Protein AF-N8PSE6-F1 (afdb_monomer)

Secondary structure (DSSP, 8-state):
-GGGGSS---TTSTTHHHHHHHHHHHTS-TTT-HHHHHHHHHHHHHHHHHHHHHHHHHHHHHHHHHHTTTT----SSHHHHHHHHHHHHHHHHHHHHHHHHHHHHHHHTT-HHHHHHHHHHHHHHHHHHHHHHHHHHHHHHHTTSSSSSSHHHHHGGGSSTTSHHHHHHHHHHHHHS-TTTSTTHHHH-

Structure (mmCIF, N/CA/C/O backbone):
data_AF-N8PSE6-F1
#
_entry.id   AF-N8PSE6-F1
#
loop_
_atom_site.group_PDB
_atom_site.id
_atom_site.type_symbol
_atom_site.label_atom_id
_atom_site.label_alt_id
_atom_site.label_comp_id
_atom_site.label_asym_id
_atom_site.label_entity_id
_atom_site.label_seq_id
_atom_site.pdbx_PDB_ins_code
_atom_site.Cartn_x
_atom_site.Cartn_y
_atom_site.Cartn_z
_atom_site.occupancy
_atom_site.B_iso_or_equiv
_atom_site.auth_seq_id
_atom_site.auth_comp_id
_atom_site.auth_asym_id
_atom_site.auth_atom_id
_atom_site.pdbx_PDB_model_num
ATOM 1 N N . GLY A 1 1 ? 44.980 19.101 -50.287 1.00 40.22 1 GLY A N 1
ATOM 2 C CA . GLY A 1 1 ? 44.720 19.020 -48.838 1.00 40.22 1 GLY A CA 1
ATOM 3 C C . GLY A 1 1 ? 43.616 18.016 -48.596 1.00 40.22 1 GLY A C 1
ATOM 4 O O . GLY A 1 1 ? 42.654 18.016 -49.349 1.00 40.22 1 GLY A O 1
ATOM 5 N N . ILE A 1 2 ? 43.763 17.173 -47.573 1.00 56.69 2 ILE A N 1
ATOM 6 C CA . ILE A 1 2 ? 42.822 16.096 -47.188 1.00 56.69 2 ILE A CA 1
ATOM 7 C C . ILE A 1 2 ? 41.409 16.634 -46.849 1.00 56.69 2 ILE A C 1
ATOM 9 O O . ILE A 1 2 ? 40.433 15.894 -46.843 1.00 56.69 2 ILE A O 1
ATOM 13 N N . ILE A 1 3 ? 41.281 17.950 -46.662 1.00 56.56 3 ILE A N 1
ATOM 14 C CA . ILE A 1 3 ? 40.053 18.647 -46.258 1.00 56.56 3 ILE A CA 1
ATOM 15 C C . ILE A 1 3 ? 38.935 18.601 -47.325 1.00 56.56 3 ILE A C 1
ATOM 17 O O . ILE A 1 3 ? 37.768 18.721 -46.978 1.00 56.56 3 ILE A O 1
ATOM 21 N N . GLY A 1 4 ? 39.242 18.345 -48.603 1.00 50.41 4 GLY A N 1
ATOM 22 C CA . GLY A 1 4 ? 38.223 18.290 -49.667 1.00 50.41 4 GLY A CA 1
ATOM 23 C C . GLY A 1 4 ? 37.377 17.008 -49.724 1.00 50.41 4 GLY A C 1
ATOM 24 O O . GLY A 1 4 ? 36.401 16.974 -50.463 1.00 50.41 4 GLY A O 1
ATOM 25 N N . GLY A 1 5 ? 37.737 15.954 -48.979 1.00 51.88 5 GLY A N 1
ATOM 26 C CA . GLY A 1 5 ? 37.042 14.657 -49.022 1.00 51.88 5 GLY A CA 1
ATOM 27 C C . GLY A 1 5 ? 35.970 14.447 -47.947 1.00 51.88 5 GLY A C 1
ATOM 28 O O . GLY A 1 5 ? 35.338 13.397 -47.934 1.00 51.88 5 GLY A O 1
ATOM 29 N N . ILE A 1 6 ? 35.797 15.402 -47.024 1.00 56.25 6 ILE A N 1
ATOM 30 C CA . ILE A 1 6 ? 34.970 15.224 -45.814 1.00 56.25 6 ILE A CA 1
ATOM 31 C C . ILE A 1 6 ? 33.650 16.022 -45.883 1.00 56.25 6 ILE A C 1
ATOM 33 O O . ILE A 1 6 ? 32.713 15.695 -45.163 1.00 56.25 6 ILE A O 1
ATOM 37 N N . THR A 1 7 ? 33.519 17.031 -46.755 1.00 56.53 7 THR A N 1
ATOM 38 C CA . THR A 1 7 ? 32.419 18.020 -46.663 1.00 56.53 7 THR A CA 1
ATOM 39 C C . THR A 1 7 ? 31.429 18.071 -47.834 1.00 56.53 7 THR A C 1
ATOM 41 O O . THR A 1 7 ? 30.800 19.108 -48.029 1.00 56.53 7 THR A O 1
ATOM 44 N N . GLY A 1 8 ? 31.218 17.011 -48.618 1.00 49.22 8 GLY A N 1
ATOM 45 C CA . GLY A 1 8 ? 30.198 17.089 -49.676 1.00 49.22 8 GLY A CA 1
ATOM 46 C C . GLY A 1 8 ? 29.779 15.752 -50.258 1.00 49.22 8 GLY A C 1
ATOM 47 O O . GLY A 1 8 ? 30.616 15.013 -50.758 1.00 49.22 8 GLY A O 1
ATOM 48 N N . GLY A 1 9 ? 28.479 15.467 -50.167 1.00 60.31 9 GLY A N 1
ATOM 49 C CA . GLY A 1 9 ? 27.832 14.225 -50.575 1.00 60.31 9 GLY A CA 1
ATOM 50 C C . GLY A 1 9 ? 28.051 13.818 -52.034 1.00 60.31 9 GLY A C 1
ATOM 51 O O . GLY A 1 9 ? 28.194 14.646 -52.931 1.00 60.31 9 GLY A O 1
ATOM 52 N N . GLY A 1 10 ? 28.036 12.506 -52.237 1.00 54.94 10 GLY A N 1
ATOM 53 C CA . GLY A 1 10 ? 28.116 11.840 -53.529 1.00 54.94 10 GLY A CA 1
ATOM 54 C C . GLY A 1 10 ? 28.687 10.441 -53.335 1.00 54.94 10 GLY A C 1
ATOM 55 O O . GLY A 1 10 ? 29.846 10.298 -52.950 1.00 54.94 10 GLY A O 1
ATOM 56 N N . ASP A 1 11 ? 27.851 9.428 -53.533 1.00 59.72 11 ASP A N 1
ATOM 57 C CA . ASP A 1 11 ? 28.145 8.005 -53.362 1.00 59.72 11 ASP A CA 1
ATOM 58 C C . ASP A 1 11 ? 29.507 7.607 -53.961 1.00 59.72 11 ASP A C 1
ATOM 60 O O . ASP A 1 11 ? 29.693 7.647 -55.176 1.00 59.72 11 ASP A O 1
ATOM 64 N N . GLY A 1 12 ? 30.477 7.216 -53.120 1.00 60.91 12 GLY A N 1
ATOM 65 C CA . GLY A 1 12 ? 31.712 6.590 -53.620 1.00 60.91 12 GLY A CA 1
ATOM 66 C C . GLY A 1 12 ? 33.005 6.786 -52.824 1.00 60.91 12 GLY A C 1
ATOM 67 O O . GLY A 1 12 ? 33.997 6.134 -53.139 1.00 60.91 12 GLY A O 1
ATOM 68 N N . GLY A 1 13 ? 33.045 7.645 -51.799 1.00 69.25 13 GLY A N 1
ATOM 69 C CA . GLY A 1 13 ? 34.224 7.783 -50.926 1.00 69.25 13 GLY A CA 1
ATOM 70 C C . GLY A 1 13 ? 34.267 6.750 -49.784 1.00 69.25 13 GLY A C 1
ATOM 71 O O . GLY A 1 13 ? 33.213 6.262 -49.375 1.00 69.25 13 GLY A O 1
ATOM 72 N N . PRO A 1 14 ? 35.440 6.460 -49.178 1.00 66.75 14 PRO A N 1
ATOM 73 C CA . PRO A 1 14 ? 35.558 5.514 -48.057 1.00 66.75 14 PRO A CA 1
ATOM 74 C C . PRO A 1 14 ? 34.739 5.906 -46.810 1.00 66.75 14 PRO A C 1
ATOM 76 O O . PRO A 1 14 ? 34.475 5.055 -45.967 1.00 66.75 14 PRO A O 1
ATOM 79 N N . LEU A 1 15 ? 34.306 7.171 -46.698 1.00 70.88 15 LEU A N 1
ATOM 80 C CA . LEU A 1 15 ? 33.424 7.668 -45.631 1.00 70.88 15 LEU A CA 1
ATOM 81 C C . LEU A 1 15 ? 31.940 7.766 -46.034 1.00 70.88 15 LEU A C 1
ATOM 83 O O . LEU A 1 15 ? 31.117 8.085 -45.183 1.00 70.88 15 LEU A O 1
ATOM 87 N N . GLY A 1 16 ? 31.582 7.472 -47.290 1.00 70.88 16 GLY A N 1
ATOM 88 C CA . GLY A 1 16 ? 30.205 7.552 -47.802 1.00 70.88 16 GLY A CA 1
ATOM 89 C C . GLY A 1 16 ? 29.171 6.750 -46.993 1.00 70.88 16 GLY A C 1
ATOM 90 O O . GLY A 1 16 ? 28.105 7.281 -46.686 1.00 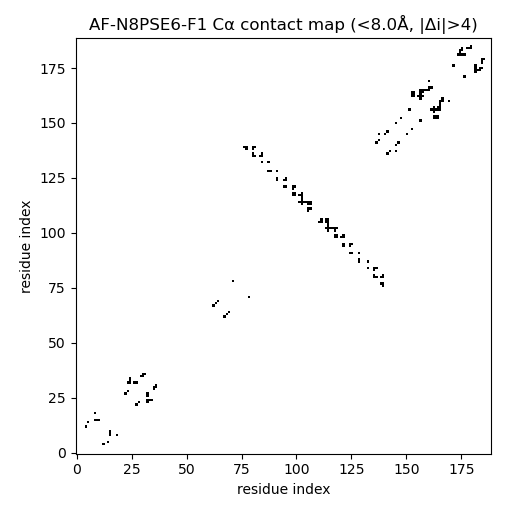70.88 16 GLY A O 1
ATOM 91 N N . PRO A 1 17 ? 29.474 5.509 -46.559 1.00 77.25 17 PRO A N 1
ATOM 92 C CA . PRO A 1 17 ? 28.575 4.761 -45.681 1.00 77.25 17 PRO A CA 1
ATOM 93 C C . PRO A 1 17 ? 28.363 5.444 -44.323 1.00 77.25 17 PRO A C 1
ATOM 95 O O . PRO A 1 17 ? 27.247 5.478 -43.813 1.00 77.25 17 PRO A O 1
ATOM 98 N N . ILE A 1 18 ? 29.419 6.030 -43.748 1.00 72.56 18 ILE A N 1
ATOM 99 C CA . ILE A 1 18 ? 29.364 6.703 -42.444 1.00 72.56 18 ILE A CA 1
ATOM 100 C C . ILE A 1 18 ? 28.568 8.007 -42.550 1.00 72.56 18 ILE A C 1
ATOM 102 O O . ILE A 1 18 ? 27.738 8.280 -41.688 1.00 72.56 18 ILE A O 1
ATOM 106 N N . THR A 1 19 ? 28.761 8.796 -43.610 1.00 70.56 19 THR A N 1
ATOM 107 C CA . THR A 1 19 ? 27.984 10.026 -43.831 1.00 70.56 19 THR A CA 1
ATOM 108 C C . THR A 1 19 ? 26.510 9.734 -44.116 1.00 70.56 19 THR A C 1
ATOM 110 O O . THR A 1 19 ? 25.659 10.493 -43.662 1.00 70.56 19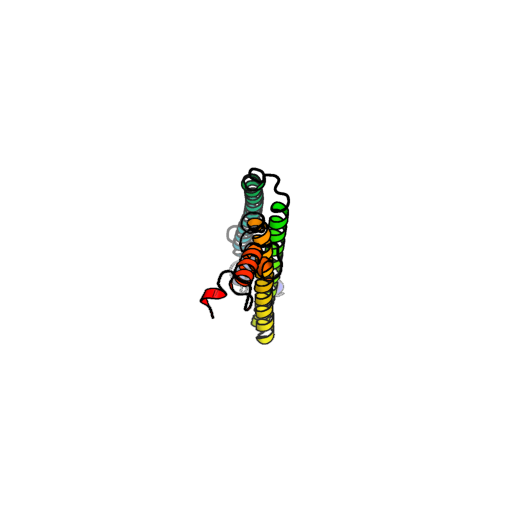 THR A O 1
ATOM 113 N N . GLY A 1 20 ? 26.191 8.618 -44.783 1.00 73.06 20 GLY A N 1
ATOM 114 C CA . GLY A 1 20 ? 24.817 8.137 -44.955 1.00 73.06 20 GLY A CA 1
ATOM 115 C C . GLY A 1 20 ? 24.158 7.711 -43.639 1.00 73.06 20 GLY A C 1
ATOM 116 O O . GLY A 1 20 ? 23.027 8.108 -43.363 1.00 73.06 20 GLY A O 1
ATOM 117 N N . ILE A 1 21 ? 24.880 6.974 -42.787 1.00 74.75 21 ILE A N 1
ATOM 118 C CA . ILE A 1 21 ? 24.414 6.580 -41.446 1.00 74.75 21 ILE A CA 1
ATOM 119 C C . ILE A 1 21 ? 24.187 7.814 -40.566 1.00 74.75 21 ILE A C 1
ATOM 121 O O . ILE A 1 21 ? 23.117 7.963 -39.981 1.00 74.75 21 ILE A O 1
ATOM 125 N N . ILE A 1 22 ? 25.168 8.720 -40.494 1.00 71.56 22 ILE A N 1
ATOM 126 C CA . ILE A 1 22 ? 25.062 9.949 -39.697 1.00 71.56 22 ILE A CA 1
ATOM 127 C C . ILE A 1 22 ? 23.914 10.808 -40.223 1.00 71.56 22 ILE A C 1
ATOM 129 O O . ILE A 1 22 ? 23.068 11.206 -39.435 1.00 71.56 22 ILE A O 1
ATOM 133 N N . GLY A 1 23 ? 23.817 11.021 -41.539 1.00 71.56 23 GLY A N 1
ATOM 134 C CA . GLY A 1 23 ? 22.713 11.757 -42.153 1.00 71.56 23 GLY A CA 1
ATOM 135 C C . GLY A 1 23 ? 21.350 11.158 -41.804 1.00 71.56 23 GLY A C 1
ATOM 136 O O . GLY A 1 23 ? 20.461 11.888 -41.376 1.00 71.56 23 GLY A O 1
ATOM 137 N N . GLY A 1 24 ? 21.202 9.833 -41.882 1.00 71.00 24 GLY A N 1
ATOM 138 C CA . GLY A 1 24 ? 19.973 9.136 -41.491 1.00 71.00 24 GLY A CA 1
ATOM 139 C C . GLY A 1 24 ? 19.600 9.293 -40.010 1.00 71.00 24 GLY A C 1
ATOM 140 O O . GLY A 1 24 ? 18.416 9.309 -39.686 1.00 71.00 24 GLY A O 1
ATOM 141 N N . ILE A 1 25 ? 20.585 9.457 -39.119 1.00 69.81 25 ILE A N 1
ATOM 142 C CA . ILE A 1 25 ? 20.385 9.594 -37.666 1.00 69.81 25 ILE A CA 1
ATOM 143 C C . ILE A 1 25 ? 20.208 11.066 -37.241 1.00 69.81 25 ILE A C 1
ATOM 145 O O . ILE A 1 25 ? 19.392 11.347 -36.364 1.00 69.81 25 ILE A O 1
ATOM 149 N N . THR A 1 26 ? 20.926 12.021 -37.848 1.00 66.88 26 THR A N 1
ATOM 150 C CA . THR A 1 26 ? 20.998 13.424 -37.387 1.00 66.88 26 THR A CA 1
ATOM 151 C C . THR A 1 26 ? 20.160 14.424 -38.186 1.00 66.88 26 THR A C 1
ATOM 153 O O . THR A 1 26 ? 20.093 15.580 -37.775 1.00 66.88 26 THR A O 1
ATOM 156 N N . GLY A 1 27 ? 19.541 14.053 -39.316 1.00 63.94 27 GLY A N 1
ATOM 157 C CA . GLY A 1 27 ? 18.746 15.042 -40.069 1.00 63.94 27 GLY A CA 1
ATOM 158 C C . GLY A 1 27 ? 18.214 14.677 -41.458 1.00 63.94 27 GLY A C 1
ATOM 159 O O . GLY A 1 27 ? 17.758 15.572 -42.164 1.00 63.94 27 GLY A O 1
ATOM 160 N N . GLY A 1 28 ? 18.270 13.415 -41.882 1.00 69.06 28 GLY A N 1
ATOM 161 C CA . GLY A 1 28 ? 17.516 12.924 -43.038 1.00 69.06 28 GLY A CA 1
ATOM 162 C C . GLY A 1 28 ? 16.008 12.947 -42.772 1.00 69.06 28 GLY A C 1
ATOM 163 O O . GLY A 1 28 ? 15.587 13.250 -41.657 1.00 69.06 28 GLY A O 1
ATOM 164 N N . ASP A 1 29 ? 15.208 12.631 -43.796 1.00 67.62 29 ASP A N 1
ATOM 165 C CA . ASP A 1 29 ? 13.739 12.569 -43.737 1.00 67.62 29 ASP A CA 1
ATOM 166 C C . ASP A 1 29 ? 13.222 12.060 -42.376 1.00 67.62 29 ASP A C 1
ATOM 168 O O . ASP A 1 29 ? 13.394 10.890 -42.019 1.00 67.62 29 ASP A O 1
ATOM 172 N N . LEU A 1 30 ? 12.605 12.969 -41.609 1.00 65.38 30 LEU A N 1
ATOM 173 C CA . LEU A 1 30 ? 12.119 12.707 -40.253 1.00 65.38 30 LEU A CA 1
ATOM 174 C C . LEU A 1 30 ? 11.101 11.559 -40.225 1.00 65.38 30 LEU A C 1
ATOM 176 O O . LEU A 1 30 ? 10.913 10.967 -39.174 1.00 65.38 30 LEU A O 1
ATOM 180 N N . GLY A 1 31 ? 10.452 11.218 -41.343 1.00 68.12 31 GLY A N 1
ATOM 181 C CA . GLY A 1 31 ? 9.515 10.095 -41.395 1.00 68.12 31 GLY A CA 1
ATOM 182 C C . GLY A 1 31 ? 10.168 8.719 -41.221 1.00 68.12 31 GLY A C 1
ATOM 183 O O . GLY A 1 31 ? 9.508 7.793 -40.758 1.00 68.12 31 GLY A O 1
ATOM 184 N N . ASN A 1 32 ? 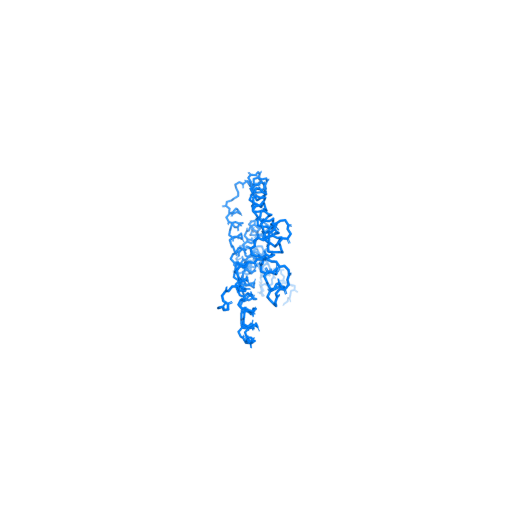11.456 8.584 -41.556 1.00 68.44 32 ASN A N 1
ATOM 185 C CA . ASN A 1 32 ? 12.181 7.307 -41.583 1.00 68.44 32 ASN A CA 1
ATOM 186 C C . ASN A 1 32 ? 13.392 7.274 -40.631 1.00 68.44 32 ASN A C 1
ATOM 188 O O . ASN A 1 32 ? 14.157 6.307 -40.626 1.00 68.44 32 ASN A O 1
ATOM 192 N N . ASN A 1 33 ? 13.588 8.322 -39.823 1.00 77.19 33 ASN A N 1
ATOM 193 C CA . ASN A 1 33 ? 14.695 8.391 -38.876 1.00 77.19 33 ASN A CA 1
ATOM 194 C C . ASN A 1 33 ? 14.398 7.497 -37.649 1.00 77.19 33 ASN A C 1
ATOM 196 O O . ASN A 1 33 ? 13.421 7.748 -36.932 1.00 77.19 33 ASN A O 1
ATOM 200 N N . PRO A 1 34 ? 15.246 6.497 -37.338 1.00 74.19 34 PRO A N 1
ATOM 201 C CA . PRO A 1 34 ? 15.017 5.581 -36.218 1.00 74.19 34 PRO A CA 1
ATOM 202 C C . PRO A 1 34 ? 14.912 6.296 -34.859 1.00 74.19 34 PRO A C 1
ATOM 204 O O . PRO A 1 34 ? 14.177 5.847 -33.982 1.00 74.19 34 PRO A O 1
ATOM 207 N N . VAL A 1 35 ? 15.581 7.441 -34.689 1.00 80.50 35 VAL A N 1
ATOM 208 C CA . VAL A 1 35 ? 15.524 8.270 -33.474 1.00 80.50 35 VAL A CA 1
ATOM 209 C C . VAL A 1 35 ? 14.158 8.943 -33.335 1.00 80.50 35 VAL A C 1
ATOM 211 O O . VAL A 1 35 ? 13.586 8.969 -32.249 1.00 80.50 35 VAL A O 1
ATOM 214 N N . THR A 1 36 ? 13.588 9.442 -34.431 1.00 78.62 36 THR A N 1
ATOM 215 C CA . THR A 1 36 ? 12.275 10.110 -34.403 1.00 78.62 36 THR A CA 1
ATOM 216 C C . THR A 1 36 ? 11.125 9.148 -34.114 1.00 78.62 36 THR A C 1
ATOM 218 O O . THR A 1 36 ? 10.178 9.538 -33.436 1.00 78.62 36 THR A O 1
ATOM 221 N N . GLY A 1 37 ? 11.222 7.885 -34.546 1.00 80.25 37 GLY A N 1
ATOM 222 C CA . GLY A 1 37 ? 10.242 6.847 -34.213 1.00 80.25 37 GLY A CA 1
ATOM 223 C C . GLY A 1 37 ? 10.225 6.524 -32.717 1.00 80.25 37 GLY A C 1
ATOM 224 O O . GLY A 1 37 ? 9.155 6.432 -32.113 1.00 80.25 37 GLY A O 1
ATOM 225 N N . VAL A 1 38 ? 11.406 6.439 -32.095 1.00 86.25 38 VAL A N 1
ATOM 226 C CA . VAL A 1 38 ? 11.541 6.267 -30.638 1.00 86.25 38 VAL A CA 1
ATOM 227 C C . VAL A 1 38 ? 11.021 7.494 -29.892 1.00 86.25 38 VAL A C 1
ATOM 229 O O . VAL A 1 38 ? 10.270 7.343 -28.934 1.00 86.25 38 VAL A O 1
ATOM 232 N N . ILE A 1 39 ? 11.353 8.706 -30.351 1.00 87.88 39 ILE A N 1
ATOM 233 C CA . ILE A 1 39 ? 10.849 9.953 -29.755 1.00 87.88 39 ILE A CA 1
ATOM 234 C C . ILE A 1 39 ? 9.323 10.024 -29.851 1.00 87.88 39 ILE A C 1
ATOM 236 O O . ILE A 1 39 ? 8.676 10.341 -28.860 1.00 87.88 39 ILE A O 1
ATOM 240 N N . LYS A 1 40 ? 8.733 9.697 -31.005 1.00 86.50 40 LYS A N 1
ATOM 241 C CA . LYS A 1 40 ? 7.278 9.691 -31.190 1.00 86.50 40 LYS A CA 1
ATOM 242 C C . LYS A 1 40 ? 6.607 8.676 -30.270 1.00 86.50 40 LYS A C 1
ATOM 244 O O . LYS A 1 40 ? 5.687 9.043 -29.560 1.00 86.50 40 LYS A O 1
ATOM 249 N N . THR A 1 41 ? 7.142 7.457 -30.201 1.00 89.38 41 THR A N 1
ATOM 250 C CA . THR A 1 41 ? 6.661 6.431 -29.262 1.00 89.38 41 THR A CA 1
ATOM 251 C C . THR A 1 41 ? 6.759 6.921 -27.814 1.00 89.38 41 THR A C 1
ATOM 253 O O . THR A 1 41 ? 5.828 6.746 -27.037 1.00 89.38 41 THR A O 1
ATOM 256 N N . GLY A 1 42 ? 7.859 7.584 -27.446 1.00 90.69 42 GLY A N 1
ATOM 257 C CA . GLY A 1 42 ? 8.029 8.183 -26.123 1.00 90.69 42 GLY A CA 1
ATOM 258 C C . GLY A 1 42 ? 7.024 9.302 -25.834 1.00 90.69 42 GLY A C 1
ATOM 259 O O . GLY A 1 42 ? 6.514 9.387 -24.721 1.00 90.69 42 GLY A O 1
ATOM 260 N N . ILE A 1 43 ? 6.699 10.125 -26.833 1.00 94.69 43 ILE A N 1
ATOM 261 C CA . ILE A 1 43 ? 5.663 11.162 -26.742 1.00 94.69 43 ILE A CA 1
ATOM 262 C C . ILE A 1 43 ? 4.277 10.529 -26.604 1.00 94.69 43 ILE A C 1
ATOM 264 O O . ILE A 1 43 ? 3.519 10.961 -25.744 1.00 94.69 43 ILE A O 1
ATOM 268 N N . ASP A 1 44 ? 3.959 9.497 -27.385 1.00 93.62 44 ASP A N 1
ATOM 269 C CA . ASP A 1 44 ? 2.678 8.788 -27.314 1.00 93.62 44 ASP A CA 1
ATOM 270 C C . ASP A 1 44 ? 2.488 8.157 -25.922 1.00 93.62 44 ASP A C 1
ATOM 272 O O . ASP A 1 44 ? 1.416 8.258 -25.327 1.00 93.62 44 ASP A O 1
ATOM 276 N N . VAL A 1 45 ? 3.553 7.581 -25.348 1.00 95.25 45 VAL A N 1
ATOM 277 C CA . VAL A 1 45 ? 3.560 7.084 -23.962 1.00 95.25 45 VAL A CA 1
ATOM 278 C C . VAL A 1 45 ? 3.374 8.226 -22.963 1.00 95.25 45 VAL A C 1
ATOM 280 O O . VAL A 1 45 ? 2.555 8.102 -22.057 1.00 95.25 45 VAL A O 1
ATOM 283 N N . LEU A 1 46 ? 4.090 9.344 -23.117 1.00 93.88 46 LEU A N 1
ATOM 284 C CA . LEU A 1 46 ? 3.976 10.496 -22.217 1.00 93.88 46 LEU A CA 1
ATOM 285 C C . LEU A 1 46 ? 2.564 11.101 -22.240 1.00 93.88 46 LEU A C 1
ATOM 287 O O . LEU A 1 46 ? 2.015 11.425 -21.191 1.00 93.88 46 LEU A O 1
ATOM 291 N N . GLN A 1 47 ? 1.954 11.185 -23.419 1.00 95.31 47 GLN A N 1
ATOM 292 C CA . GLN A 1 47 ? 0.568 11.616 -23.591 1.00 95.31 47 GLN A CA 1
ATOM 293 C C . GLN A 1 47 ? -0.413 10.602 -23.000 1.00 95.31 47 GLN A C 1
ATOM 295 O O . GLN A 1 47 ? -1.374 10.994 -22.340 1.00 95.31 47 GLN A O 1
ATOM 300 N N . GLY A 1 48 ? -0.149 9.303 -23.167 1.00 96.06 48 GLY A N 1
ATOM 301 C CA . GLY A 1 48 ? -0.895 8.238 -22.502 1.00 96.06 48 GLY A CA 1
ATOM 302 C C . GLY A 1 48 ? -0.873 8.399 -20.982 1.00 96.06 48 GLY A C 1
ATOM 303 O O . GLY A 1 48 ? -1.924 8.393 -20.348 1.00 96.06 48 GLY A O 1
ATOM 304 N N . VAL A 1 49 ? 0.300 8.653 -20.400 1.00 96.06 49 VAL A N 1
ATOM 305 C CA . VAL A 1 49 ? 0.468 8.913 -18.961 1.00 96.06 49 VAL A CA 1
ATOM 306 C C . VAL A 1 49 ? -0.257 10.190 -18.524 1.00 96.06 49 VAL A C 1
ATOM 308 O O . VAL A 1 49 ? -0.882 10.210 -17.464 1.00 96.06 49 VAL A O 1
ATOM 311 N N . GLU A 1 50 ? -0.227 11.251 -19.329 1.00 95.81 50 GLU A N 1
ATOM 312 C CA . GLU A 1 50 ? -0.934 12.501 -19.028 1.00 95.81 50 GLU A CA 1
ATOM 313 C C . GLU A 1 50 ? -2.464 12.335 -19.073 1.00 95.81 50 GLU A C 1
ATOM 315 O O . GLU A 1 50 ? -3.180 12.857 -18.209 1.00 95.81 50 GLU A O 1
ATOM 320 N N . SER A 1 51 ? -2.966 11.544 -20.024 1.00 96.50 51 SER A N 1
ATOM 321 C CA . SER A 1 51 ? -4.381 11.173 -20.092 1.00 96.50 51 SER A CA 1
ATOM 322 C C . SER A 1 51 ? -4.798 10.305 -18.899 1.00 96.50 51 SER A C 1
ATOM 324 O O . SER A 1 51 ? -5.784 10.624 -18.236 1.00 96.50 51 SER A O 1
ATOM 326 N N . LEU A 1 52 ? -3.982 9.308 -18.536 1.00 96.06 52 LEU A N 1
ATOM 327 C CA . LEU A 1 52 ? -4.212 8.421 -17.396 1.00 96.06 52 LEU A CA 1
ATOM 328 C C . LEU A 1 52 ? -4.228 9.191 -16.074 1.00 96.06 52 LEU A C 1
ATOM 330 O O . LEU A 1 52 ? -5.094 8.964 -15.235 1.00 96.06 52 LEU A O 1
ATOM 334 N N . LYS A 1 53 ? -3.306 10.143 -15.886 1.00 95.50 53 LYS A N 1
ATOM 335 C CA . LYS A 1 53 ? -3.309 11.036 -14.719 1.00 95.50 53 LYS A CA 1
ATOM 336 C C . LYS A 1 53 ? -4.664 11.733 -14.571 1.00 95.50 53 LYS A C 1
ATOM 338 O O . LYS A 1 53 ? -5.200 11.809 -13.469 1.00 95.50 53 LYS A O 1
ATOM 343 N N . THR A 1 54 ? -5.206 12.253 -15.668 1.00 96.50 54 THR A N 1
ATOM 344 C CA . THR A 1 54 ? -6.482 12.980 -15.662 1.00 96.50 54 THR A CA 1
ATOM 345 C C . THR A 1 54 ? -7.652 12.038 -15.384 1.00 96.50 54 THR A C 1
ATOM 347 O O . THR A 1 54 ? -8.532 12.368 -14.593 1.00 96.50 54 THR A O 1
ATOM 350 N N . GLU A 1 55 ? -7.632 10.843 -15.974 1.00 96.75 55 GLU A N 1
ATOM 351 C CA . GLU A 1 55 ? -8.619 9.790 -15.732 1.00 96.75 55 GLU A CA 1
ATOM 352 C C . GLU A 1 55 ? -8.630 9.330 -14.271 1.00 96.75 55 GLU A C 1
ATOM 354 O O . GLU A 1 55 ? -9.702 9.243 -13.680 1.00 96.75 55 GLU A O 1
ATOM 359 N N . ILE A 1 56 ? -7.463 9.110 -13.657 1.00 93.81 56 ILE A N 1
ATOM 360 C CA . ILE A 1 56 ? -7.349 8.741 -12.239 1.00 93.81 56 ILE A CA 1
ATOM 361 C C . ILE A 1 56 ? -7.919 9.843 -11.345 1.00 93.81 56 ILE A C 1
ATOM 363 O O . ILE A 1 56 ? -8.663 9.544 -10.415 1.00 93.81 56 ILE A O 1
ATOM 367 N N . ILE A 1 57 ? -7.607 11.113 -11.624 1.00 93.44 57 ILE A N 1
ATOM 368 C CA . ILE A 1 57 ? -8.134 12.243 -10.846 1.00 93.44 57 ILE A CA 1
ATOM 369 C C . ILE A 1 57 ? -9.659 12.301 -10.955 1.00 93.44 57 ILE A C 1
ATOM 371 O O . ILE A 1 57 ? -10.340 12.353 -9.933 1.00 93.44 57 ILE A O 1
ATOM 375 N N . ASN A 1 58 ? -10.198 12.252 -12.174 1.00 92.50 58 ASN A N 1
ATOM 376 C CA . ASN A 1 58 ? -11.641 12.331 -12.394 1.00 92.50 58 ASN A CA 1
ATOM 377 C C . ASN A 1 58 ? -12.365 11.121 -11.790 1.00 92.50 58 ASN A C 1
ATOM 379 O O . ASN A 1 58 ? -13.332 11.292 -11.057 1.00 92.50 58 ASN A O 1
ATOM 383 N N . THR A 1 59 ? -11.837 9.911 -11.996 1.00 92.56 59 THR A N 1
ATOM 384 C CA . THR A 1 59 ? -12.386 8.677 -11.415 1.00 92.56 59 THR A CA 1
ATOM 385 C C . THR A 1 59 ? -12.327 8.708 -9.892 1.00 92.56 59 THR A C 1
ATOM 387 O O . THR A 1 59 ? -13.283 8.304 -9.233 1.00 92.56 59 THR A O 1
ATOM 390 N N . GLY A 1 60 ? -11.232 9.205 -9.310 1.00 86.12 60 GLY A N 1
ATOM 391 C CA . GLY A 1 60 ? -11.090 9.368 -7.866 1.00 86.12 60 GLY A CA 1
ATOM 392 C C . GLY A 1 60 ? -12.121 10.340 -7.295 1.00 86.12 60 GLY A C 1
ATOM 393 O O . GLY A 1 60 ? -12.766 10.024 -6.298 1.00 86.12 60 GLY A O 1
ATOM 394 N N . ILE A 1 61 ? -12.335 11.483 -7.956 1.00 86.38 61 ILE A N 1
ATOM 395 C CA . ILE A 1 61 ? -13.362 12.464 -7.576 1.00 86.38 61 ILE A CA 1
ATOM 396 C C . ILE A 1 61 ? -14.762 11.853 -7.673 1.00 86.38 61 ILE A C 1
ATOM 398 O O . ILE A 1 61 ? -15.517 11.939 -6.707 1.00 86.38 61 ILE A O 1
ATOM 402 N N . ASP A 1 62 ? -15.097 11.206 -8.789 1.00 85.81 62 ASP A N 1
ATOM 403 C CA . ASP A 1 62 ? -16.416 10.603 -9.007 1.00 85.81 62 ASP A CA 1
ATOM 404 C C . ASP A 1 62 ? -16.691 9.476 -8.006 1.00 85.81 62 ASP A C 1
ATOM 406 O O . ASP A 1 62 ? -17.787 9.374 -7.452 1.00 85.81 62 ASP A O 1
ATOM 410 N N . THR A 1 63 ? -15.672 8.670 -7.704 1.00 82.56 63 THR A N 1
ATOM 411 C CA . THR A 1 63 ? -15.756 7.607 -6.698 1.00 82.56 63 THR A CA 1
ATOM 412 C C . THR A 1 63 ? -15.984 8.191 -5.306 1.00 82.56 63 THR A C 1
ATOM 414 O O . THR A 1 63 ? -16.881 7.742 -4.593 1.00 82.56 63 THR A O 1
ATOM 417 N N . VAL A 1 64 ? -15.234 9.221 -4.902 1.00 78.38 64 VAL A N 1
ATOM 418 C CA . VAL A 1 64 ? -15.411 9.879 -3.595 1.00 78.38 64 VAL A CA 1
ATOM 419 C C . VAL A 1 64 ? -16.775 10.568 -3.501 1.00 78.38 64 VAL A C 1
ATOM 421 O O . VAL A 1 64 ? -17.481 10.404 -2.505 1.00 78.38 64 VAL A O 1
ATOM 424 N N . ALA A 1 65 ? -17.195 11.284 -4.543 1.00 69.81 65 ALA A N 1
ATOM 425 C CA . ALA A 1 65 ? -18.496 11.941 -4.587 1.00 69.81 65 ALA A CA 1
ATOM 426 C C . ALA A 1 65 ? -19.653 10.930 -4.518 1.00 69.81 65 ALA A C 1
ATOM 428 O O . ALA A 1 65 ? -20.619 11.156 -3.789 1.00 69.81 65 ALA A O 1
ATOM 429 N N . GLY A 1 66 ? -19.536 9.803 -5.227 1.00 68.50 66 GLY A N 1
ATOM 430 C CA . GLY A 1 66 ? -20.553 8.754 -5.267 1.00 68.50 66 GLY A CA 1
ATOM 431 C C . GLY A 1 66 ? -20.621 7.888 -4.007 1.00 68.50 66 GLY A C 1
ATOM 432 O O . GLY A 1 66 ? -21.707 7.445 -3.639 1.00 68.50 66 GLY A O 1
ATOM 433 N N . THR A 1 67 ? -19.491 7.667 -3.327 1.00 62.88 67 THR A N 1
ATOM 434 C CA . THR A 1 67 ? -19.390 6.683 -2.231 1.00 62.88 67 THR A CA 1
ATOM 435 C C . THR A 1 67 ? -19.258 7.310 -0.842 1.00 62.88 67 THR A C 1
ATOM 437 O O . THR A 1 67 ? -19.588 6.648 0.130 1.00 62.88 67 THR A O 1
ATOM 440 N N . ILE A 1 68 ? -18.786 8.557 -0.704 1.00 60.72 68 ILE A N 1
ATOM 441 C CA . ILE A 1 68 ? -18.498 9.165 0.614 1.00 60.72 68 ILE A CA 1
ATOM 442 C C . ILE A 1 68 ? -19.534 10.232 1.001 1.00 60.72 68 ILE A C 1
ATOM 444 O O . ILE A 1 68 ? -19.928 10.302 2.163 1.00 60.72 68 ILE A O 1
ATOM 448 N N . ILE A 1 69 ? -20.043 11.031 0.054 1.00 57.69 69 ILE A N 1
ATOM 449 C CA . ILE A 1 69 ? -20.922 12.176 0.379 1.00 57.69 69 ILE A CA 1
ATOM 450 C C . ILE A 1 69 ? -22.384 11.753 0.648 1.00 57.69 69 ILE A C 1
ATOM 452 O O . ILE A 1 69 ? -23.100 12.443 1.370 1.00 57.69 69 ILE A O 1
ATOM 456 N N . GLY A 1 70 ? -22.844 10.617 0.108 1.00 53.22 70 GLY A N 1
ATOM 457 C CA . GLY A 1 70 ? -24.257 10.204 0.176 1.00 53.22 70 GLY A CA 1
ATOM 458 C C . GLY A 1 70 ? -24.651 9.257 1.318 1.00 53.22 70 GLY A C 1
ATOM 459 O O . GLY A 1 70 ? -25.841 9.033 1.520 1.00 53.22 70 GLY A O 1
ATOM 460 N N . VAL A 1 71 ? -23.687 8.674 2.037 1.00 53.25 71 VAL A N 1
ATOM 461 C CA . VAL A 1 71 ? -23.920 7.494 2.903 1.00 53.25 71 VAL A CA 1
ATOM 462 C C . VAL A 1 71 ? -23.440 7.650 4.341 1.00 53.25 71 VAL A C 1
ATOM 464 O O . VAL A 1 71 ? -23.647 6.731 5.125 1.00 53.25 71 VAL A O 1
ATOM 467 N N . PHE A 1 72 ? -22.849 8.787 4.717 1.00 55.69 72 PHE A N 1
ATOM 468 C CA . PHE A 1 72 ? -22.412 9.011 6.094 1.00 55.69 72 PHE A CA 1
ATOM 469 C C . PHE A 1 72 ? -23.468 9.777 6.905 1.00 55.69 72 PHE A C 1
ATOM 471 O O . PHE A 1 72 ? -23.528 11.008 6.827 1.00 55.69 72 PHE A O 1
ATOM 478 N N . PRO A 1 73 ? -24.310 9.091 7.704 1.00 57.00 73 PRO A N 1
ATOM 479 C CA . PRO A 1 73 ? -24.968 9.740 8.827 1.00 57.00 73 PRO A CA 1
ATOM 480 C C . PRO A 1 73 ? -23.900 10.228 9.816 1.00 57.00 73 PRO A C 1
ATOM 482 O O . PRO A 1 73 ? -22.792 9.694 9.868 1.00 57.00 73 PRO A O 1
ATOM 485 N N . GLN A 1 74 ? -24.238 11.260 10.590 1.00 55.12 74 GLN A N 1
ATOM 486 C CA . GLN A 1 74 ? -23.399 11.823 11.651 1.00 55.12 74 GLN A CA 1
ATOM 487 C C . GLN A 1 74 ? -23.188 10.791 12.773 1.00 55.12 74 GLN A C 1
ATOM 489 O O . GLN A 1 74 ? -23.854 10.843 13.800 1.00 55.12 74 GLN A O 1
ATOM 494 N N . ALA A 1 75 ? -22.307 9.819 12.559 1.00 54.88 75 ALA A N 1
ATOM 495 C CA . ALA A 1 75 ? -21.734 9.003 13.617 1.00 54.88 75 ALA A CA 1
ATOM 496 C C . ALA A 1 75 ? -20.492 9.735 14.136 1.00 54.88 75 ALA A C 1
ATOM 498 O O . ALA A 1 75 ? -19.740 10.314 13.347 1.00 54.88 75 ALA A O 1
ATOM 499 N N . GLU A 1 76 ? -20.311 9.773 15.453 1.00 55.03 76 GLU A N 1
ATOM 500 C CA . GLU A 1 76 ? -19.404 10.739 16.077 1.00 55.03 76 GLU A CA 1
ATOM 501 C C . GLU A 1 76 ? -17.912 10.474 15.800 1.00 55.03 76 GLU A C 1
ATOM 503 O O . GLU A 1 76 ? -17.149 11.431 15.888 1.00 55.03 76 GLU A O 1
ATOM 508 N N . HIS A 1 77 ? -17.489 9.283 15.334 1.00 66.62 77 HIS A N 1
ATOM 509 C CA . HIS A 1 77 ? -16.067 8.992 15.043 1.00 66.62 77 HIS A CA 1
ATOM 510 C C . HIS A 1 77 ? -15.670 8.154 13.785 1.00 66.62 77 HIS A C 1
ATOM 512 O O . HIS A 1 77 ? -14.517 8.284 13.364 1.00 66.62 77 HIS A O 1
ATOM 518 N N . PRO A 1 78 ? -16.535 7.419 13.043 1.00 69.06 78 PRO A N 1
ATOM 519 C CA . PRO A 1 78 ? -16.072 6.483 12.001 1.00 69.06 78 PRO A CA 1
ATOM 520 C C . PRO A 1 78 ? -15.498 7.139 10.736 1.00 69.06 78 PRO A C 1
ATOM 522 O O . PRO A 1 78 ? -14.707 6.522 10.026 1.00 69.06 78 PRO A O 1
ATOM 525 N N . VAL A 1 79 ? -15.854 8.394 10.433 1.00 77.75 79 VAL A N 1
ATOM 526 C CA . VAL A 1 79 ? -15.217 9.144 9.330 1.00 77.75 79 VAL A CA 1
ATOM 527 C C . VAL A 1 79 ? -13.764 9.482 9.676 1.00 77.75 79 VAL A C 1
ATOM 529 O O . VAL A 1 79 ? -12.893 9.415 8.809 1.00 77.75 79 VAL A O 1
ATOM 532 N N . GLY A 1 80 ? -13.499 9.833 10.939 1.00 81.56 80 GLY A N 1
ATOM 533 C CA . GLY A 1 80 ? -12.155 10.130 11.432 1.00 81.56 80 GLY A CA 1
ATOM 534 C C . GLY A 1 80 ? -11.278 8.884 11.440 1.00 81.56 80 GLY A C 1
ATOM 535 O O . GLY A 1 80 ? -10.159 8.917 10.938 1.00 81.56 80 GLY A O 1
ATOM 536 N N . ASP A 1 81 ? -11.817 7.761 11.904 1.00 84.38 81 ASP A N 1
ATOM 537 C CA . ASP A 1 81 ? -11.111 6.480 11.892 1.00 84.38 81 ASP A CA 1
ATOM 538 C C . ASP A 1 81 ? -10.849 5.967 10.479 1.00 84.38 81 ASP A C 1
ATOM 540 O O . ASP A 1 81 ? -9.763 5.46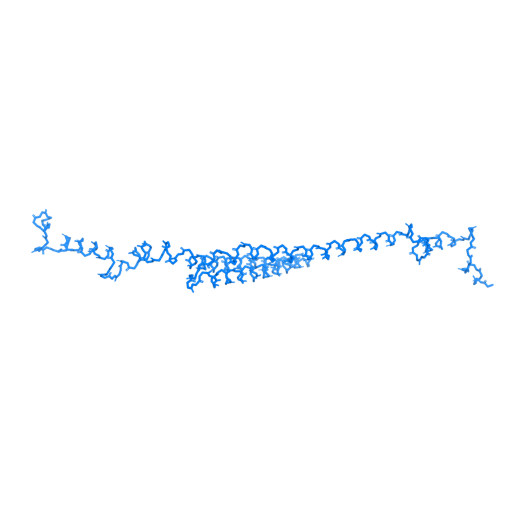8 10.194 1.00 84.38 81 ASP A O 1
ATOM 544 N N . LEU A 1 82 ? -11.791 6.155 9.550 1.00 86.06 82 LEU A N 1
ATOM 545 C CA . LEU A 1 82 ? -11.567 5.826 8.145 1.00 86.06 82 LEU A CA 1
ATOM 546 C C . LEU A 1 82 ? -10.485 6.720 7.516 1.00 86.06 82 LEU A C 1
ATOM 548 O O . LEU A 1 82 ? -9.673 6.237 6.727 1.00 86.06 82 LEU A O 1
ATOM 552 N N . ALA A 1 83 ? -10.428 8.003 7.885 1.00 87.12 83 ALA A N 1
ATOM 553 C CA . ALA A 1 83 ? -9.350 8.897 7.465 1.00 87.12 83 ALA A CA 1
ATOM 554 C C . ALA A 1 83 ? -7.993 8.485 8.068 1.00 87.12 83 ALA A C 1
ATOM 556 O O . ALA A 1 83 ? -6.978 8.495 7.364 1.00 87.12 83 ALA A O 1
ATOM 557 N N . ASN A 1 84 ? -7.972 8.052 9.331 1.00 89.75 84 ASN A N 1
ATOM 558 C CA . ASN A 1 84 ? -6.784 7.509 9.991 1.00 89.75 84 ASN A CA 1
ATOM 559 C C . ASN A 1 84 ? -6.327 6.203 9.324 1.00 89.75 84 ASN A C 1
ATOM 561 O O . ASN A 1 84 ? -5.140 6.044 9.056 1.00 89.75 84 ASN A O 1
ATOM 565 N N . LEU A 1 85 ? -7.254 5.307 8.965 1.00 92.19 85 LEU A N 1
ATOM 566 C CA . LEU A 1 85 ? -6.955 4.080 8.221 1.00 92.19 85 LEU A CA 1
ATOM 567 C C . LEU A 1 85 ? -6.406 4.389 6.825 1.00 92.19 85 LEU A C 1
ATOM 569 O O . LEU A 1 85 ? -5.453 3.752 6.379 1.00 92.19 85 LEU A O 1
ATOM 573 N N . GLY A 1 86 ? -6.975 5.384 6.142 1.00 89.81 86 GLY A N 1
ATOM 574 C CA . GLY A 1 86 ? -6.472 5.871 4.859 1.00 89.81 86 GLY A CA 1
ATOM 575 C C . GLY A 1 86 ? -5.046 6.417 4.966 1.00 89.81 86 GLY A C 1
ATOM 576 O O . GLY A 1 86 ? -4.194 6.073 4.147 1.00 89.81 86 GLY A O 1
ATOM 577 N N . THR A 1 87 ? -4.770 7.201 6.011 1.00 93.50 87 THR A N 1
ATOM 578 C CA . THR A 1 87 ? -3.435 7.752 6.303 1.00 93.50 87 THR A CA 1
ATOM 579 C C . THR A 1 87 ? -2.437 6.633 6.581 1.00 93.50 87 THR A C 1
ATOM 581 O O . THR A 1 87 ? -1.413 6.542 5.908 1.00 93.50 87 THR A O 1
ATOM 584 N N . LEU A 1 88 ? -2.790 5.711 7.478 1.00 95.12 88 LEU A N 1
ATOM 585 C CA . LEU A 1 88 ? -1.975 4.549 7.817 1.00 95.12 88 LEU A CA 1
ATOM 586 C C . LEU A 1 88 ? -1.698 3.667 6.595 1.00 95.12 88 LEU A C 1
ATOM 588 O O . LEU A 1 88 ? -0.587 3.172 6.427 1.00 95.12 88 LEU A O 1
ATOM 592 N N . THR A 1 89 ? -2.682 3.478 5.714 1.00 92.50 89 THR A N 1
ATOM 593 C CA . THR A 1 89 ? -2.515 2.704 4.473 1.00 92.50 89 THR A CA 1
ATOM 594 C C . THR A 1 89 ? -1.514 3.377 3.534 1.00 92.50 89 THR A C 1
ATOM 596 O O . THR A 1 89 ? -0.663 2.700 2.953 1.00 92.50 89 THR A O 1
ATOM 599 N N . PHE A 1 90 ? -1.577 4.706 3.404 1.00 96.25 90 PHE A N 1
ATOM 600 C CA . PHE A 1 90 ? -0.640 5.464 2.579 1.00 96.25 90 PHE A CA 1
ATOM 601 C C . PHE A 1 90 ? 0.787 5.421 3.142 1.00 96.25 90 PHE A C 1
ATOM 603 O O . PHE A 1 90 ? 1.718 5.119 2.397 1.00 96.25 90 PHE A O 1
ATOM 610 N N . GLU A 1 91 ? 0.959 5.639 4.448 1.00 95.56 91 GLU A N 1
ATOM 611 C CA . GLU A 1 91 ? 2.256 5.522 5.132 1.00 95.56 91 GLU A CA 1
ATOM 612 C C . GLU A 1 91 ? 2.825 4.100 5.013 1.00 95.56 91 GLU A C 1
ATOM 614 O O . GLU A 1 91 ? 3.967 3.923 4.595 1.00 95.56 91 GLU A O 1
ATOM 619 N N . THR A 1 92 ? 1.999 3.070 5.241 1.00 95.81 92 THR A N 1
ATOM 620 C CA . THR A 1 92 ? 2.390 1.660 5.052 1.00 95.81 92 THR A CA 1
ATOM 621 C C . THR A 1 92 ? 2.887 1.404 3.636 1.00 95.81 92 THR A C 1
ATOM 623 O O . THR A 1 92 ? 3.916 0.752 3.458 1.00 95.81 92 THR A O 1
ATOM 626 N N . SER A 1 93 ? 2.168 1.903 2.623 1.00 96.06 93 SER A N 1
ATOM 627 C CA . SER A 1 93 ? 2.563 1.750 1.223 1.00 96.06 93 SER A CA 1
ATOM 628 C C . SER A 1 93 ? 3.877 2.469 0.935 1.00 96.06 93 SER A C 1
ATOM 630 O O . SER A 1 93 ? 4.730 1.908 0.253 1.00 96.06 93 SER A O 1
ATOM 632 N N . HIS A 1 94 ? 4.046 3.694 1.428 1.00 96.19 94 HIS A N 1
ATOM 633 C CA . HIS A 1 94 ? 5.254 4.487 1.225 1.00 96.19 94 HIS A CA 1
ATOM 634 C C . HIS A 1 94 ? 6.485 3.808 1.842 1.00 96.19 94 HIS A C 1
ATOM 636 O O . HIS A 1 94 ? 7.490 3.605 1.159 1.00 96.19 94 HIS A O 1
ATOM 642 N N . ASP A 1 95 ? 6.380 3.378 3.096 1.00 97.19 95 ASP A N 1
ATOM 643 C CA . ASP A 1 95 ? 7.495 2.789 3.836 1.00 97.19 95 ASP A CA 1
ATOM 644 C C . ASP A 1 95 ? 7.817 1.373 3.343 1.00 97.19 95 ASP A C 1
ATOM 646 O O . ASP A 1 95 ? 8.986 1.016 3.190 1.00 97.19 95 ASP A O 1
ATOM 650 N N . THR A 1 96 ? 6.796 0.588 2.977 1.00 97.62 96 THR A N 1
ATOM 651 C CA . THR A 1 96 ? 6.981 -0.723 2.332 1.00 97.62 96 THR A CA 1
ATOM 652 C C . THR A 1 96 ? 7.682 -0.584 0.985 1.00 97.62 96 THR A C 1
ATOM 654 O O . THR A 1 96 ? 8.584 -1.367 0.683 1.00 97.62 96 THR A O 1
ATOM 657 N N . VAL A 1 97 ? 7.299 0.400 0.164 1.00 97.69 97 VAL A N 1
ATOM 658 C CA . VAL A 1 97 ? 7.942 0.642 -1.135 1.00 97.69 97 VAL A CA 1
ATOM 659 C C . VAL A 1 97 ? 9.390 1.077 -0.941 1.00 97.69 97 VAL A C 1
ATOM 661 O O . VAL A 1 97 ? 10.267 0.492 -1.573 1.00 97.69 97 VAL A O 1
ATOM 664 N N . ASN A 1 98 ? 9.662 2.033 -0.051 1.00 97.12 98 ASN A N 1
ATOM 665 C CA . ASN A 1 98 ? 11.027 2.496 0.201 1.00 97.12 98 ASN A CA 1
ATOM 666 C C . ASN A 1 98 ? 11.911 1.369 0.747 1.00 97.12 98 ASN A C 1
ATOM 668 O O . ASN A 1 98 ? 12.955 1.097 0.161 1.00 97.12 98 ASN A O 1
ATOM 672 N N . GLY A 1 99 ? 11.454 0.631 1.762 1.00 97.25 99 GLY A N 1
ATOM 673 C CA . GLY A 1 99 ? 12.205 -0.506 2.300 1.00 97.25 99 GLY A CA 1
ATOM 674 C C . GLY A 1 99 ? 12.398 -1.634 1.279 1.00 97.25 99 GLY A C 1
ATOM 675 O O . GLY A 1 99 ? 13.455 -2.258 1.223 1.00 97.25 99 GLY A O 1
ATOM 676 N N . THR A 1 100 ? 11.423 -1.871 0.395 1.00 97.94 100 THR A N 1
ATOM 677 C CA . THR A 1 100 ? 11.576 -2.854 -0.693 1.00 97.94 100 THR A CA 1
ATOM 678 C C . THR A 1 100 ? 12.598 -2.385 -1.729 1.00 97.94 100 THR A C 1
ATOM 680 O O . THR A 1 100 ? 13.407 -3.183 -2.199 1.00 97.94 100 THR A O 1
ATOM 683 N N . LEU A 1 101 ? 12.593 -1.100 -2.093 1.00 97.94 101 LEU A N 1
ATOM 684 C CA . LEU A 1 101 ? 13.568 -0.536 -3.026 1.00 97.94 101 LEU A CA 1
ATOM 685 C C . LEU A 1 101 ? 14.978 -0.529 -2.438 1.00 97.94 101 LEU A C 1
ATOM 687 O O . LEU A 1 101 ? 15.920 -0.847 -3.158 1.00 97.94 101 LEU A O 1
ATOM 691 N N . GLU A 1 102 ? 15.129 -0.243 -1.147 1.00 97.88 102 GLU A N 1
ATOM 692 C CA . GLU A 1 102 ? 16.400 -0.380 -0.432 1.00 97.88 102 GLU A CA 1
ATOM 693 C C . GLU A 1 102 ? 16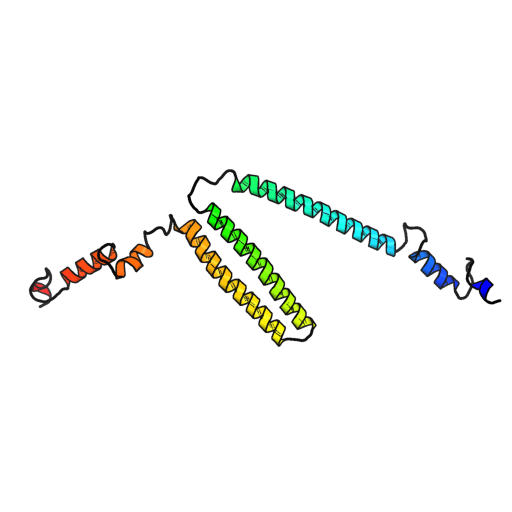.868 -1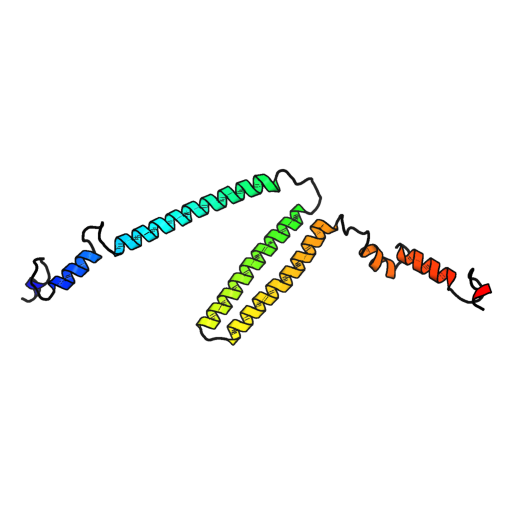.838 -0.426 1.00 97.88 102 GLU A C 1
ATOM 695 O O . GLU A 1 102 ? 18.019 -2.112 -0.763 1.00 97.88 102 GLU A O 1
ATOM 700 N N . ALA A 1 103 ? 15.967 -2.795 -0.170 1.00 97.94 103 ALA A N 1
ATOM 701 C CA . ALA A 1 103 ? 16.290 -4.218 -0.233 1.00 97.94 103 ALA A CA 1
ATOM 702 C C . ALA A 1 103 ? 16.769 -4.652 -1.631 1.00 97.94 103 ALA A C 1
ATOM 704 O O . ALA A 1 103 ? 17.758 -5.377 -1.763 1.00 97.94 103 ALA A O 1
ATOM 705 N N . ILE A 1 104 ? 16.096 -4.186 -2.687 1.00 97.88 104 ILE A N 1
ATOM 706 C CA . ILE A 1 104 ? 16.486 -4.446 -4.080 1.00 97.88 104 ILE A CA 1
ATOM 707 C C . ILE A 1 104 ? 17.809 -3.750 -4.416 1.00 97.88 104 ILE A C 1
ATOM 709 O O . ILE A 1 104 ? 18.651 -4.346 -5.086 1.00 97.88 104 ILE A O 1
ATOM 713 N N . SER A 1 105 ? 18.005 -2.512 -3.960 1.00 97.94 105 SER A N 1
ATOM 714 C CA . SER A 1 105 ? 19.233 -1.741 -4.168 1.00 97.94 105 SER A CA 1
ATOM 715 C C . SER A 1 105 ? 20.432 -2.446 -3.539 1.00 97.94 105 SER A C 1
ATOM 717 O O . SER A 1 105 ? 21.456 -2.634 -4.196 1.00 97.94 105 SER A O 1
ATOM 719 N N . ASP A 1 106 ? 20.283 -2.913 -2.301 1.00 98.19 106 ASP A N 1
ATOM 720 C CA . ASP A 1 106 ? 21.301 -3.693 -1.609 1.00 98.19 106 ASP A CA 1
ATOM 721 C C . ASP A 1 106 ? 21.566 -5.029 -2.312 1.00 98.19 106 ASP A C 1
ATOM 723 O O . ASP A 1 106 ? 22.724 -5.388 -2.530 1.00 98.19 106 ASP A O 1
ATOM 727 N N . LEU A 1 107 ? 20.526 -5.734 -2.770 1.00 96.94 107 LEU A N 1
ATOM 728 C CA . LEU A 1 107 ? 20.685 -6.972 -3.536 1.00 96.94 107 LEU A CA 1
ATOM 729 C C . LEU A 1 107 ? 21.429 -6.744 -4.865 1.00 96.94 107 LEU A C 1
ATOM 731 O O . LEU A 1 107 ? 22.322 -7.518 -5.211 1.00 96.94 107 LEU A O 1
ATOM 735 N N . ALA A 1 108 ? 21.106 -5.672 -5.593 1.00 97.38 108 ALA A N 1
ATOM 736 C CA . ALA A 1 108 ? 21.793 -5.278 -6.824 1.00 97.38 108 ALA A CA 1
ATOM 737 C C . ALA A 1 108 ? 23.254 -4.862 -6.568 1.00 97.38 108 ALA A C 1
ATOM 739 O O . ALA A 1 108 ? 24.123 -5.104 -7.405 1.00 97.38 108 ALA A O 1
ATOM 740 N N . GLY A 1 109 ? 23.532 -4.297 -5.390 1.00 96.69 109 GLY A N 1
ATOM 741 C CA . GLY A 1 109 ? 24.875 -4.022 -4.877 1.00 96.69 109 GLY A CA 1
ATOM 742 C C . GLY A 1 109 ? 25.606 -5.245 -4.305 1.00 96.69 109 GLY A C 1
ATOM 743 O O . GLY A 1 109 ? 26.711 -5.091 -3.787 1.00 96.69 109 GLY A O 1
ATOM 744 N N . ALA A 1 110 ? 25.015 -6.446 -4.390 1.00 97.25 110 ALA A N 1
ATOM 745 C CA . ALA A 1 110 ? 25.497 -7.693 -3.786 1.00 97.25 110 ALA A CA 1
ATOM 746 C C . ALA A 1 110 ? 25.640 -7.660 -2.244 1.00 97.25 110 ALA A C 1
ATOM 748 O O . ALA A 1 110 ? 26.342 -8.486 -1.657 1.00 97.25 110 ALA A O 1
ATOM 749 N N . ASN A 1 111 ? 24.941 -6.741 -1.574 1.00 97.25 111 ASN A N 1
ATOM 750 C CA . ASN A 1 111 ? 24.826 -6.633 -0.122 1.00 97.25 111 ASN A CA 1
ATOM 751 C C . ASN A 1 111 ? 23.607 -7.425 0.391 1.00 97.25 111 ASN A C 1
ATOM 753 O O . ASN A 1 111 ? 22.553 -6.875 0.695 1.00 97.25 111 ASN A O 1
ATOM 757 N N . PHE A 1 112 ? 23.744 -8.746 0.512 1.00 96.75 112 PHE A N 1
ATOM 758 C CA . PHE A 1 112 ? 22.645 -9.608 0.974 1.00 96.75 112 PHE A CA 1
ATOM 759 C C . PHE A 1 112 ? 22.220 -9.355 2.428 1.00 96.75 112 PHE A C 1
ATOM 761 O O . PHE A 1 112 ? 21.065 -9.601 2.764 1.00 96.75 112 PH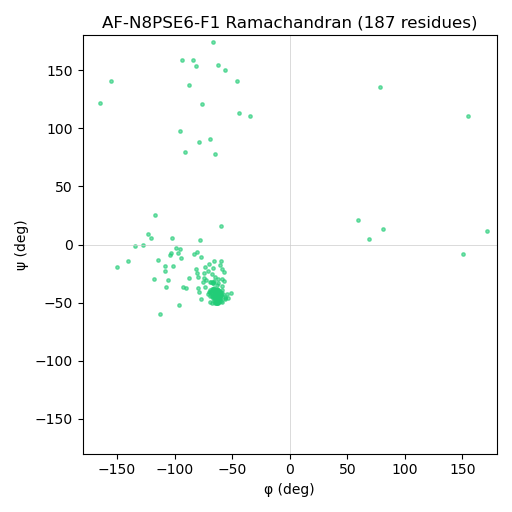E A O 1
ATOM 768 N N . ALA A 1 113 ? 23.135 -8.884 3.281 1.00 97.25 113 ALA A N 1
ATOM 769 C CA . ALA A 1 113 ? 22.821 -8.572 4.673 1.00 97.25 113 ALA A CA 1
ATOM 770 C C . ALA A 1 113 ? 21.907 -7.342 4.764 1.00 97.25 113 ALA A C 1
ATOM 772 O O . ALA A 1 113 ? 20.838 -7.441 5.353 1.00 97.25 113 ALA A O 1
ATOM 773 N N . GLY A 1 114 ? 22.259 -6.243 4.083 1.00 96.62 114 GLY A N 1
ATOM 774 C CA . GLY A 1 114 ? 21.398 -5.056 4.007 1.00 96.62 114 GLY A CA 1
ATOM 775 C C . GLY A 1 114 ? 20.059 -5.348 3.328 1.00 96.62 114 GLY A C 1
ATOM 776 O O . GLY A 1 114 ? 19.008 -4.957 3.826 1.00 96.62 114 GLY A O 1
ATOM 777 N N . ALA A 1 115 ? 20.069 -6.160 2.264 1.00 97.88 115 ALA A N 1
ATOM 778 C CA . ALA A 1 115 ? 18.837 -6.588 1.606 1.00 97.88 115 ALA A CA 1
ATOM 779 C C . ALA A 1 115 ? 17.893 -7.347 2.554 1.00 97.88 115 ALA A C 1
ATOM 781 O O . ALA A 1 115 ? 16.679 -7.140 2.517 1.00 97.88 115 ALA A O 1
ATOM 782 N N . LEU A 1 116 ? 18.447 -8.214 3.409 1.00 97.75 116 LEU A N 1
ATOM 783 C CA . LEU A 1 116 ? 17.685 -8.933 4.424 1.00 97.75 116 LEU A CA 1
ATOM 784 C C . LEU A 1 116 ? 17.188 -7.991 5.525 1.00 97.75 116 LEU A C 1
ATOM 786 O O . LEU A 1 116 ? 16.018 -8.076 5.890 1.00 97.75 116 LEU A O 1
ATOM 790 N N . ASP A 1 117 ? 18.032 -7.083 6.010 1.00 98.00 117 ASP A N 1
ATOM 791 C CA . ASP A 1 117 ? 17.660 -6.111 7.041 1.00 98.00 117 ASP A CA 1
ATOM 792 C C . ASP A 1 117 ? 16.480 -5.248 6.567 1.00 98.00 117 ASP A C 1
ATOM 794 O O . ASP A 1 117 ? 15.445 -5.201 7.236 1.00 98.00 117 ASP A O 1
ATOM 798 N N . ASN A 1 118 ? 16.557 -4.687 5.358 1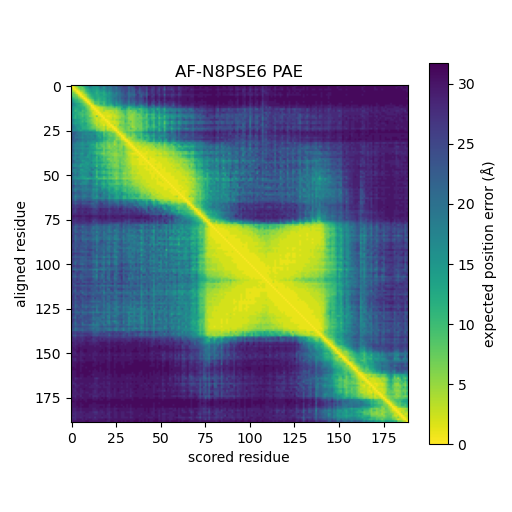.00 97.25 118 ASN A N 1
ATOM 799 C CA . ASN A 1 118 ? 15.480 -3.889 4.768 1.00 97.25 118 ASN A CA 1
ATOM 800 C C . ASN A 1 118 ? 14.204 -4.719 4.545 1.00 97.25 118 ASN A C 1
ATOM 802 O O . ASN A 1 118 ? 13.106 -4.265 4.867 1.00 97.25 118 ASN A O 1
ATOM 806 N N . ALA A 1 119 ? 14.324 -5.968 4.076 1.00 97.44 119 ALA A N 1
ATOM 807 C CA . ALA A 1 119 ? 13.176 -6.865 3.922 1.00 97.44 119 ALA A CA 1
ATOM 808 C C . ALA A 1 119 ? 12.501 -7.188 5.267 1.00 97.44 119 ALA A C 1
ATOM 810 O O . ALA A 1 119 ? 11.272 -7.200 5.360 1.00 97.44 119 ALA A O 1
ATOM 811 N N . THR A 1 120 ? 13.278 -7.410 6.331 1.00 97.69 120 THR A N 1
ATOM 812 C CA . THR A 1 120 ? 12.720 -7.591 7.680 1.00 97.69 120 THR A CA 1
ATOM 813 C C . THR A 1 120 ? 12.113 -6.303 8.231 1.00 97.69 120 THR A C 1
ATOM 815 O O . THR A 1 120 ? 11.088 -6.370 8.908 1.00 97.69 120 THR A O 1
ATOM 818 N N . GLY A 1 121 ? 12.662 -5.135 7.882 1.00 97.81 121 GLY A N 1
ATOM 819 C CA . GLY A 1 121 ? 12.084 -3.825 8.186 1.00 97.81 121 GLY A CA 1
ATOM 820 C C . GLY A 1 121 ? 10.724 -3.606 7.516 1.00 97.81 121 GLY A C 1
ATOM 821 O O . GLY A 1 121 ? 9.778 -3.160 8.168 1.00 97.81 121 GLY A O 1
ATOM 822 N N . VAL A 1 122 ? 10.580 -4.014 6.251 1.00 98.19 122 VAL A N 1
ATOM 823 C CA . VAL A 1 122 ? 9.290 -4.022 5.539 1.00 98.19 122 VAL A CA 1
ATOM 824 C C . VAL A 1 122 ? 8.284 -4.937 6.237 1.00 98.19 122 VAL A C 1
ATOM 826 O O . VAL A 1 122 ? 7.153 -4.528 6.496 1.00 98.19 122 VAL A O 1
ATOM 829 N N . ILE A 1 123 ? 8.689 -6.159 6.598 1.00 97.94 123 ILE A N 1
ATOM 830 C CA . ILE A 1 123 ? 7.825 -7.094 7.336 1.00 97.94 123 ILE A CA 1
ATOM 831 C C . ILE A 1 123 ? 7.410 -6.498 8.689 1.00 97.94 123 ILE A C 1
ATOM 833 O O . ILE A 1 123 ? 6.238 -6.573 9.052 1.00 97.94 123 ILE A O 1
ATOM 837 N N . GLY A 1 124 ? 8.337 -5.870 9.415 1.00 97.56 124 GLY A N 1
ATOM 838 C CA . GLY A 1 124 ? 8.045 -5.183 10.673 1.00 97.56 124 GLY A CA 1
ATOM 839 C C . GLY A 1 124 ? 7.024 -4.060 10.496 1.00 97.56 124 GLY A C 1
ATOM 840 O O . GLY A 1 124 ? 6.073 -3.972 11.267 1.00 97.56 124 GLY A O 1
ATOM 841 N N . THR A 1 125 ? 7.166 -3.261 9.438 1.00 97.25 125 THR A N 1
ATOM 842 C CA . THR A 1 125 ? 6.212 -2.203 9.073 1.00 97.25 125 THR A CA 1
ATOM 843 C C . THR A 1 125 ? 4.823 -2.778 8.803 1.00 97.25 125 THR A C 1
ATOM 845 O O . THR A 1 125 ? 3.842 -2.312 9.375 1.00 97.25 125 THR A O 1
ATOM 848 N N . LEU A 1 126 ? 4.731 -3.840 7.997 1.00 97.06 126 LEU A N 1
ATOM 849 C CA . LEU A 1 126 ? 3.469 -4.519 7.693 1.00 97.06 126 LEU A CA 1
ATOM 850 C C . LEU A 1 126 ? 2.796 -5.091 8.948 1.00 97.06 126 LEU A C 1
ATOM 852 O O . LEU A 1 126 ? 1.581 -4.983 9.087 1.00 97.06 126 LEU A O 1
ATOM 856 N N . ILE A 1 127 ? 3.564 -5.684 9.866 1.00 96.38 127 ILE A N 1
ATOM 857 C CA . ILE A 1 127 ? 3.035 -6.236 11.121 1.00 96.38 127 ILE A CA 1
ATOM 858 C C . ILE A 1 127 ? 2.529 -5.116 12.031 1.00 96.38 127 ILE A C 1
ATOM 860 O O . ILE A 1 127 ? 1.394 -5.181 12.502 1.00 96.38 127 ILE A O 1
ATOM 864 N N . ASN A 1 128 ? 3.347 -4.086 12.258 1.00 95.00 128 ASN A N 1
ATOM 865 C CA . ASN A 1 128 ? 2.993 -2.971 13.135 1.00 95.00 128 ASN A CA 1
ATOM 866 C C . ASN A 1 128 ? 1.758 -2.240 12.606 1.00 95.00 128 ASN A C 1
ATOM 868 O O . ASN A 1 128 ? 0.783 -2.061 13.332 1.00 95.00 128 ASN A O 1
ATOM 872 N N . ASN A 1 129 ? 1.756 -1.897 11.319 1.00 94.75 129 ASN A N 1
ATOM 873 C CA . ASN A 1 129 ? 0.649 -1.169 10.716 1.00 94.75 129 ASN A CA 1
ATOM 874 C C . ASN A 1 129 ? -0.583 -2.061 10.535 1.00 94.75 129 ASN A C 1
ATOM 876 O O . ASN A 1 129 ? -1.700 -1.574 10.661 1.00 94.75 129 ASN A O 1
ATOM 880 N N . GLY A 1 130 ? -0.413 -3.369 10.316 1.00 91.00 130 GLY A N 1
ATOM 881 C CA . GLY A 1 130 ? -1.509 -4.337 10.336 1.00 91.00 130 GLY A CA 1
ATOM 882 C C . GLY A 1 130 ? -2.192 -4.422 11.704 1.00 91.00 130 GLY A C 1
ATOM 883 O O . GLY A 1 130 ? -3.418 -4.482 11.765 1.00 91.00 130 GLY A O 1
ATOM 884 N N . SER A 1 131 ? -1.420 -4.356 12.795 1.00 89.75 131 SER A N 1
ATOM 885 C CA . SER A 1 131 ? -1.960 -4.279 14.159 1.00 89.75 131 SER A CA 1
ATOM 886 C C . SER A 1 131 ? -2.724 -2.974 14.384 1.00 89.75 131 SER A C 1
ATOM 888 O O . SER A 1 131 ? -3.873 -3.010 14.811 1.00 89.75 131 SER A O 1
ATOM 890 N N . THR A 1 132 ? -2.138 -1.829 14.027 1.00 93.31 132 THR A N 1
ATOM 891 C CA . THR A 1 132 ? -2.801 -0.522 14.152 1.00 93.31 132 THR A CA 1
ATOM 892 C C . THR A 1 132 ? -4.073 -0.446 13.301 1.00 93.31 132 THR A C 1
ATOM 894 O O . THR A 1 132 ? -5.093 0.075 13.743 1.00 93.31 132 THR A O 1
ATOM 897 N N . ALA A 1 133 ? -4.053 -0.996 12.085 1.00 91.56 133 ALA A N 1
ATOM 898 C CA . ALA A 1 133 ? -5.223 -1.052 11.216 1.00 91.56 133 ALA A CA 1
ATOM 899 C C . ALA A 1 133 ? -6.332 -1.919 11.818 1.00 91.56 133 ALA A C 1
ATOM 901 O O . ALA A 1 133 ? -7.500 -1.548 11.728 1.00 91.56 133 ALA A O 1
ATOM 902 N N . ALA A 1 134 ? -5.982 -3.045 12.452 1.00 88.88 134 ALA A N 1
ATOM 903 C CA . ALA A 1 134 ? -6.944 -3.859 13.181 1.00 88.88 134 ALA A CA 1
ATOM 904 C C . ALA A 1 134 ? -7.587 -3.054 14.319 1.00 88.88 134 ALA A C 1
ATOM 906 O O . ALA A 1 134 ? -8.809 -3.029 14.397 1.00 88.88 134 ALA A O 1
ATOM 907 N N . ASP A 1 135 ? -6.808 -2.322 15.119 1.00 88.19 135 ASP A N 1
ATOM 908 C CA . ASP A 1 135 ? -7.341 -1.472 16.195 1.00 88.19 135 ASP A CA 1
ATOM 909 C C . ASP A 1 135 ? -8.298 -0.389 15.662 1.00 88.19 135 ASP A C 1
ATOM 911 O O . ASP A 1 135 ? -9.379 -0.184 16.215 1.00 88.19 135 ASP A O 1
ATOM 915 N N . ILE A 1 136 ? -7.953 0.257 14.542 1.00 86.38 136 ILE A N 1
ATOM 916 C CA . ILE A 1 136 ? -8.813 1.255 13.886 1.00 86.38 136 ILE A CA 1
ATOM 917 C C . ILE A 1 136 ? -10.098 0.612 13.351 1.00 86.38 136 ILE A C 1
ATOM 919 O O . ILE A 1 136 ? -11.186 1.143 13.550 1.00 86.38 136 ILE A O 1
ATOM 923 N N . ILE A 1 137 ? -10.013 -0.545 12.689 1.00 85.94 137 ILE A N 1
ATOM 924 C CA . ILE A 1 137 ? -11.196 -1.256 12.182 1.00 85.94 137 ILE A CA 1
ATOM 925 C C . ILE A 1 137 ? -12.108 -1.656 13.342 1.00 85.94 137 ILE A C 1
ATOM 927 O O . ILE A 1 137 ? -13.322 -1.495 13.239 1.00 85.94 137 ILE A O 1
ATOM 931 N N . GLN A 1 138 ? -11.532 -2.124 14.450 1.00 81.88 138 GLN A N 1
ATOM 932 C CA . GLN A 1 138 ? -12.269 -2.445 15.667 1.00 81.88 138 GLN A CA 1
ATOM 933 C C . GLN A 1 138 ? -12.948 -1.208 16.260 1.00 81.88 138 GLN A C 1
ATOM 935 O O . GLN A 1 138 ? -14.051 -1.340 16.770 1.00 81.88 138 GLN A O 1
ATOM 940 N N . HIS A 1 139 ? -12.361 -0.017 16.142 1.00 80.00 139 HIS A N 1
ATOM 941 C CA . HIS A 1 139 ? -13.051 1.230 16.479 1.00 80.00 139 HIS A CA 1
ATOM 942 C C . HIS A 1 139 ? -14.252 1.469 15.545 1.00 80.00 139 HIS A C 1
ATOM 944 O O . HIS A 1 139 ? -15.374 1.641 16.013 1.00 80.00 139 HIS A O 1
ATOM 950 N N . VAL A 1 140 ? -14.046 1.383 14.224 1.00 74.12 140 VAL A N 1
ATOM 951 C CA . VAL A 1 140 ? -15.073 1.661 13.200 1.00 74.12 140 VAL A CA 1
ATOM 952 C C . VAL A 1 140 ? -16.290 0.734 13.298 1.00 74.12 140 VAL A C 1
ATOM 954 O O . VAL A 1 140 ? -17.420 1.195 13.152 1.00 74.12 140 VAL A O 1
ATOM 957 N N . ILE A 1 141 ? -16.084 -0.575 13.490 1.00 70.19 141 ILE A N 1
ATOM 958 C CA . ILE A 1 141 ? -17.175 -1.575 13.503 1.00 70.19 141 ILE A CA 1
ATOM 959 C C . ILE A 1 141 ? -17.579 -2.002 14.918 1.00 70.19 141 ILE A C 1
ATOM 961 O O . ILE A 1 141 ? -18.640 -2.594 15.117 1.00 70.19 141 ILE A O 1
ATOM 965 N N . GLY A 1 142 ? -16.711 -1.759 15.897 1.00 60.97 142 GLY A N 1
ATOM 966 C CA . GLY A 1 142 ? -16.816 -2.285 17.250 1.00 60.97 142 GLY A CA 1
ATOM 967 C C . GLY A 1 142 ? -17.330 -1.292 18.280 1.00 60.97 142 GLY A C 1
ATOM 968 O O . GLY A 1 142 ? -17.406 -1.676 19.436 1.00 60.97 142 GLY A O 1
ATOM 969 N N . GLU A 1 143 ? -17.757 -0.086 17.905 1.00 57.31 143 GLU A N 1
ATOM 970 C CA . GLU A 1 143 ? -18.546 0.754 18.817 1.00 57.31 143 GLU A CA 1
ATOM 971 C C . GLU A 1 143 ? -20.002 0.253 18.971 1.00 57.31 143 GLU A C 1
ATOM 973 O O . GLU A 1 143 ? -20.597 0.449 20.024 1.00 57.31 143 GLU A O 1
ATOM 978 N N . ASP A 1 144 ? -20.556 -0.478 17.987 1.00 54.31 144 ASP A N 1
ATOM 979 C CA . ASP A 1 144 ? -21.936 -1.022 18.038 1.00 54.31 144 ASP A CA 1
ATOM 980 C C . ASP A 1 144 ? -21.997 -2.569 18.001 1.00 54.31 144 ASP A C 1
ATOM 982 O O . ASP A 1 144 ? -22.863 -3.177 18.626 1.00 54.31 144 ASP A O 1
ATOM 986 N N . LEU A 1 145 ? -21.037 -3.260 17.359 1.00 53.50 145 LEU A N 1
ATOM 987 C CA . LEU A 1 145 ? -20.956 -4.736 17.410 1.00 53.50 145 LEU A CA 1
ATOM 988 C C . LEU A 1 145 ? -20.141 -5.256 18.611 1.00 53.50 145 LEU A C 1
ATOM 990 O O . LEU A 1 145 ? -20.387 -6.361 19.100 1.00 53.50 145 LEU A O 1
ATOM 994 N N . LEU A 1 146 ? -19.167 -4.470 19.083 1.00 51.88 146 LEU A N 1
ATOM 995 C CA . LEU A 1 146 ? -18.283 -4.785 20.216 1.00 51.88 146 LEU A CA 1
ATOM 996 C C . LEU A 1 146 ? -18.334 -3.713 21.319 1.00 51.88 146 LEU A C 1
ATOM 998 O O . LEU A 1 146 ? -17.563 -3.791 22.277 1.00 51.88 146 LEU A O 1
ATOM 1002 N N . GLY A 1 147 ? -19.272 -2.764 21.219 1.00 51.94 147 GLY A N 1
ATOM 1003 C CA . GLY A 1 147 ? -19.518 -1.733 22.215 1.00 51.94 147 GLY A CA 1
ATOM 1004 C C . GLY A 1 147 ? -20.113 -2.362 23.464 1.00 51.94 147 GLY A C 1
ATOM 1005 O O . GLY A 1 147 ? -21.319 -2.561 23.567 1.00 51.94 147 GLY A O 1
ATOM 1006 N N . GLY A 1 148 ? -19.255 -2.765 24.400 1.00 56.12 148 GLY A N 1
ATOM 1007 C CA . GLY A 1 148 ? -19.628 -3.089 25.780 1.00 56.12 148 GLY A CA 1
ATOM 1008 C C . GLY A 1 148 ? -20.481 -4.344 26.029 1.00 56.12 148 GLY A C 1
ATOM 1009 O O . GLY A 1 148 ? -20.881 -4.573 27.165 1.00 56.12 148 GLY A O 1
ATOM 1010 N N . GLY A 1 149 ? -20.791 -5.173 25.028 1.00 54.06 149 GLY A N 1
ATOM 1011 C CA . GLY A 1 149 ? -21.785 -6.246 25.207 1.00 54.06 149 GLY A CA 1
ATOM 1012 C C . GLY A 1 149 ? -21.230 -7.631 25.552 1.00 54.06 149 GLY A C 1
ATOM 1013 O O . GLY A 1 149 ? -21.693 -8.279 26.490 1.00 54.06 149 GLY A O 1
ATOM 1014 N N . ILE A 1 150 ? -20.265 -8.122 24.767 1.00 60.50 150 ILE A N 1
ATOM 1015 C CA . ILE A 1 150 ? -19.877 -9.542 24.813 1.00 60.50 150 ILE A CA 1
ATOM 1016 C C . ILE A 1 150 ? -18.464 -9.716 25.355 1.00 60.50 150 ILE A C 1
ATOM 1018 O O . ILE A 1 150 ? -18.300 -10.363 26.379 1.00 60.50 150 ILE A O 1
ATOM 1022 N N . ILE A 1 151 ? -17.439 -9.140 24.722 1.00 59.06 151 ILE A N 1
ATOM 1023 C CA . ILE A 1 151 ? -16.051 -9.384 25.150 1.00 59.06 151 ILE A CA 1
ATOM 1024 C C . ILE A 1 151 ? -15.724 -8.578 26.408 1.00 59.06 151 ILE A C 1
ATOM 1026 O O . ILE A 1 151 ? -15.269 -9.174 27.374 1.00 59.06 151 ILE A O 1
ATOM 1030 N N . ASP A 1 152 ? -16.058 -7.285 26.458 1.00 56.97 152 ASP A N 1
ATOM 1031 C CA . ASP A 1 152 ? -15.866 -6.463 27.664 1.00 56.97 152 ASP A CA 1
ATOM 1032 C C . ASP A 1 152 ? -16.768 -6.916 28.832 1.00 56.97 152 ASP A C 1
ATOM 1034 O O . ASP A 1 152 ? -16.350 -6.938 29.985 1.00 56.97 152 ASP A O 1
ATOM 1038 N N . GLY A 1 153 ? -17.970 -7.431 28.547 1.00 53.91 153 GLY A N 1
ATOM 1039 C CA . GLY A 1 153 ? -18.806 -8.098 29.554 1.00 53.91 153 GLY A CA 1
ATOM 1040 C C . GLY A 1 153 ? -18.210 -9.418 30.073 1.00 53.91 153 GLY A C 1
ATOM 1041 O O . GLY A 1 153 ? -18.379 -9.753 31.249 1.00 53.91 153 GLY A O 1
ATOM 1042 N N . ILE A 1 154 ? -17.489 -10.159 29.220 1.00 58.72 154 ILE A N 1
ATOM 1043 C CA . ILE A 1 154 ? -16.807 -11.411 29.575 1.00 58.72 154 ILE A CA 1
ATOM 1044 C C . ILE A 1 154 ? -15.482 -11.146 30.305 1.00 58.72 154 ILE A C 1
ATOM 1046 O O . ILE A 1 154 ? -15.207 -11.853 31.266 1.00 58.72 154 ILE A O 1
ATOM 1050 N N . THR A 1 155 ? -14.671 -10.156 29.911 1.00 55.97 155 THR A N 1
ATOM 1051 C CA . THR A 1 155 ? -13.353 -9.869 30.518 1.00 55.97 155 THR A CA 1
ATOM 1052 C C . THR A 1 155 ? -13.416 -8.840 31.648 1.00 55.97 155 THR A C 1
ATOM 1054 O O . THR A 1 155 ? -12.728 -9.003 32.653 1.00 55.97 155 THR A O 1
ATOM 1057 N N . GLY A 1 156 ? -14.276 -7.824 31.544 1.00 52.69 156 GLY A N 1
ATOM 1058 C CA . GLY A 1 156 ? -14.564 -6.855 32.609 1.00 52.69 156 GLY A CA 1
ATOM 1059 C C . GLY A 1 156 ? -15.424 -7.434 33.740 1.00 52.69 156 GLY A C 1
ATOM 1060 O O . GLY A 1 156 ? -15.389 -6.946 34.868 1.00 52.69 156 GLY A O 1
ATOM 1061 N N . GLY A 1 157 ? -16.135 -8.538 33.485 1.00 52.25 157 GLY A N 1
ATOM 1062 C CA . GLY A 1 157 ? -16.908 -9.275 34.489 1.00 52.25 157 GLY A CA 1
ATOM 1063 C C . GLY A 1 157 ? -16.098 -10.234 35.372 1.00 52.25 157 GLY A C 1
ATOM 1064 O O . GLY A 1 157 ? -16.664 -10.792 36.308 1.00 52.25 157 GLY A O 1
ATOM 1065 N N . ILE A 1 158 ? -14.802 -10.442 35.106 1.00 54.09 158 ILE A N 1
ATOM 1066 C CA . ILE A 1 158 ? -13.960 -11.379 35.884 1.00 54.09 158 ILE A CA 1
ATOM 1067 C C . ILE A 1 158 ? -13.410 -10.719 37.167 1.00 54.09 158 ILE A C 1
ATOM 1069 O O . ILE A 1 158 ? -12.847 -11.402 38.018 1.00 54.09 158 ILE A O 1
ATOM 1073 N N . GLY A 1 159 ? -13.589 -9.402 37.350 1.00 53.84 159 GLY A N 1
ATOM 1074 C CA . GLY A 1 159 ? -12.951 -8.663 38.449 1.00 53.84 159 GLY A CA 1
ATOM 1075 C C . GLY A 1 159 ? -13.816 -7.685 39.245 1.00 53.84 159 GLY A C 1
ATOM 1076 O O . GLY A 1 159 ? -13.289 -7.080 40.175 1.00 53.84 159 GLY A O 1
ATOM 1077 N N . GLY A 1 160 ? -15.101 -7.497 38.928 1.00 54.38 160 GLY A N 1
ATOM 1078 C CA . GLY A 1 160 ? -15.918 -6.494 39.616 1.00 54.38 160 GLY A CA 1
ATOM 1079 C C . GLY A 1 160 ? -17.415 -6.783 39.588 1.00 54.38 160 GLY A C 1
ATOM 1080 O O . GLY A 1 160 ? -17.962 -7.206 38.570 1.00 54.38 160 GLY A O 1
ATOM 1081 N N . ASP A 1 161 ? -18.067 -6.512 40.719 1.00 58.75 161 ASP A N 1
ATOM 1082 C CA . ASP A 1 161 ? -19.451 -6.835 41.111 1.00 58.75 161 ASP A CA 1
ATOM 1083 C C . ASP A 1 161 ? -20.583 -6.257 40.224 1.00 58.75 161 ASP A C 1
ATOM 1085 O O . ASP A 1 161 ? -21.740 -6.216 40.636 1.00 58.75 161 ASP A O 1
ATOM 1089 N N . GLY A 1 162 ? -20.282 -5.787 39.011 1.00 58.16 162 GLY A N 1
ATOM 1090 C CA . GLY A 1 162 ? -21.238 -5.129 38.114 1.00 58.16 162 GLY A CA 1
ATOM 1091 C C . GLY A 1 162 ? -21.548 -5.872 36.811 1.00 58.16 162 GLY A C 1
ATOM 1092 O O . GLY A 1 162 ? -22.500 -5.504 36.130 1.00 58.16 162 GLY A O 1
ATOM 1093 N N . GLY A 1 163 ? -20.770 -6.897 36.445 1.00 64.75 163 GLY A N 1
ATOM 1094 C CA . GLY A 1 163 ? -20.945 -7.629 35.184 1.00 64.75 163 GLY A CA 1
ATOM 1095 C C . GLY A 1 163 ? -21.829 -8.883 35.306 1.00 64.75 163 GLY A C 1
ATOM 1096 O O . GLY A 1 163 ? -21.928 -9.465 36.389 1.00 64.75 163 GLY A O 1
ATOM 1097 N N . PRO A 1 164 ? -22.420 -9.380 34.200 1.00 64.75 164 PRO A N 1
ATOM 1098 C CA . PRO A 1 164 ? -23.230 -10.604 34.201 1.00 64.75 164 PRO A CA 1
ATOM 1099 C C . PRO A 1 164 ? -22.470 -11.837 34.731 1.00 64.75 164 PRO A C 1
ATOM 1101 O O . PRO A 1 164 ? -23.073 -12.688 35.382 1.00 64.75 164 PRO A O 1
ATOM 1104 N N . LEU A 1 165 ? -21.143 -11.915 34.542 1.00 67.00 165 LEU A N 1
ATOM 1105 C CA . LEU A 1 165 ? -20.301 -12.972 35.128 1.00 67.00 165 LEU A CA 1
ATOM 1106 C C . LEU A 1 165 ? -19.942 -12.736 36.607 1.00 67.00 165 LEU A C 1
ATOM 1108 O O . LEU A 1 165 ? -19.783 -13.707 37.347 1.00 67.00 165 LEU A O 1
ATOM 1112 N N . GLY A 1 166 ? -19.873 -11.482 37.063 1.00 68.94 166 GLY A N 1
ATOM 1113 C CA . GLY A 1 166 ? -19.725 -11.139 38.482 1.00 68.94 166 GLY A CA 1
ATOM 1114 C C . GLY A 1 166 ? -20.956 -11.566 39.285 1.00 68.94 166 GLY A C 1
ATOM 1115 O O . GLY A 1 166 ? -20.828 -12.203 40.328 1.00 68.94 166 GLY A O 1
ATOM 1116 N N . ALA A 1 167 ? -22.155 -11.351 38.731 1.00 73.12 167 ALA A N 1
ATOM 1117 C CA . ALA A 1 167 ? -23.402 -11.866 39.296 1.00 73.12 167 ALA A CA 1
ATOM 1118 C C . ALA A 1 167 ? -23.416 -13.404 39.363 1.00 73.12 167 ALA A C 1
ATOM 1120 O O . ALA A 1 167 ? -23.789 -13.966 40.389 1.00 73.12 167 ALA A O 1
ATOM 1121 N N . ILE A 1 168 ? -22.955 -14.100 38.314 1.00 73.62 168 ILE A N 1
ATOM 1122 C CA . ILE A 1 168 ? -22.836 -15.569 38.314 1.00 73.62 168 ILE A CA 1
ATOM 1123 C C . ILE A 1 168 ? -21.797 -16.044 39.339 1.00 73.62 168 ILE A C 1
ATOM 1125 O O . ILE A 1 168 ? -22.057 -17.007 40.053 1.00 73.62 168 ILE A O 1
ATOM 1129 N N . THR A 1 169 ? -20.659 -15.359 39.474 1.00 70.25 169 THR A N 1
ATOM 1130 C CA . THR A 1 169 ? -19.633 -15.674 40.483 1.00 70.25 169 THR A CA 1
ATOM 1131 C C . THR A 1 169 ? -20.162 -15.460 41.900 1.00 70.25 169 THR A C 1
ATOM 1133 O O . THR A 1 169 ? -19.919 -16.296 42.763 1.00 70.25 169 THR A O 1
ATOM 1136 N N . GLY A 1 170 ? -20.948 -14.407 42.138 1.00 72.12 170 GLY A N 1
ATOM 1137 C CA . GLY A 1 170 ? -21.639 -14.178 43.408 1.00 72.12 170 GLY A CA 1
ATOM 1138 C C . GLY A 1 170 ? -22.729 -15.215 43.698 1.00 72.12 170 GLY A C 1
ATOM 1139 O O . GLY A 1 170 ? -22.849 -15.677 44.829 1.00 72.12 170 GLY A O 1
ATOM 1140 N N . ILE A 1 171 ? -23.484 -15.646 42.682 1.00 77.56 171 ILE A N 1
ATOM 1141 C CA . ILE A 1 171 ? -24.475 -16.728 42.797 1.00 77.56 171 ILE A CA 1
ATOM 1142 C C . ILE A 1 171 ? -23.781 -18.052 43.124 1.00 77.56 171 ILE A C 1
ATOM 1144 O O . ILE A 1 171 ? -24.170 -18.720 44.075 1.00 77.56 171 ILE A O 1
ATOM 1148 N N . ILE A 1 172 ? -22.738 -18.423 42.377 1.00 74.69 172 ILE A N 1
ATOM 1149 C CA . ILE A 1 172 ? -21.965 -19.643 42.625 1.00 74.69 172 ILE A CA 1
ATOM 1150 C C . ILE A 1 172 ? -21.311 -19.555 43.999 1.00 74.69 172 ILE A C 1
ATOM 1152 O O . ILE A 1 172 ? -21.500 -20.462 44.791 1.00 74.69 172 ILE A O 1
ATOM 1156 N N . GLY A 1 173 ? -20.649 -18.448 44.336 1.00 73.12 173 GLY A N 1
ATOM 1157 C CA . GLY A 1 173 ? -20.054 -18.212 45.650 1.00 73.12 173 GLY A CA 1
ATOM 1158 C C . GLY A 1 173 ? -21.069 -18.261 46.794 1.00 73.12 173 GLY A C 1
ATOM 1159 O O . GLY A 1 173 ? -20.752 -18.789 47.849 1.00 73.12 173 GLY A O 1
ATOM 1160 N N . GLY A 1 174 ? -22.304 -17.797 46.597 1.00 71.62 174 GLY A N 1
ATOM 1161 C CA . GLY A 1 174 ? -23.387 -17.929 47.579 1.00 71.62 174 GLY A CA 1
ATOM 1162 C C . GLY A 1 174 ? -23.967 -19.346 47.676 1.00 71.62 174 GLY A C 1
ATOM 1163 O O . GLY A 1 174 ? -24.435 -19.758 48.735 1.00 71.62 174 GLY A O 1
ATOM 1164 N N . ILE A 1 175 ? -23.918 -20.112 46.585 1.00 72.31 175 ILE A N 1
ATOM 1165 C CA . ILE A 1 175 ? -24.348 -21.514 46.528 1.00 72.31 175 ILE A CA 1
ATOM 1166 C C . ILE A 1 175 ? -23.270 -22.455 47.101 1.00 72.31 175 ILE A C 1
ATOM 1168 O O . ILE A 1 175 ? -23.614 -23.432 47.765 1.00 72.31 175 ILE A O 1
ATOM 1172 N N . THR A 1 176 ? -21.984 -22.172 46.858 1.00 67.19 176 THR A N 1
ATOM 1173 C CA . THR A 1 176 ? -20.824 -23.013 47.213 1.00 67.19 176 THR A CA 1
ATOM 1174 C C . THR A 1 176 ? -20.047 -22.509 48.432 1.00 67.19 176 THR A C 1
ATOM 1176 O O . THR A 1 176 ? -19.123 -23.177 48.894 1.00 67.19 176 THR A O 1
ATOM 1179 N N . GLY A 1 177 ? -20.357 -21.314 48.931 1.00 57.47 177 GLY A N 1
ATOM 1180 C CA . GLY A 1 177 ? -19.609 -20.631 49.979 1.00 57.47 177 GLY A CA 1
ATOM 1181 C C . GLY A 1 177 ? -19.903 -21.160 51.373 1.00 57.47 177 GLY A C 1
ATOM 1182 O O . GLY A 1 177 ? -20.728 -20.591 52.075 1.00 57.47 177 GLY A O 1
ATOM 1183 N N . GLY A 1 178 ? -19.137 -22.179 51.766 1.00 59.56 178 GLY A N 1
ATOM 1184 C CA . GLY A 1 178 ? -18.692 -22.414 53.142 1.00 59.56 178 GLY A CA 1
ATOM 1185 C C . GLY A 1 178 ? -19.725 -23.029 54.085 1.00 59.56 178 GLY A C 1
ATOM 1186 O O . GLY A 1 178 ? -20.884 -22.631 54.117 1.00 59.56 178 GLY A O 1
ATOM 1187 N N . GLY A 1 179 ? -19.281 -24.019 54.862 1.00 58.84 179 GLY A N 1
ATOM 1188 C CA . GLY A 1 179 ? -20.106 -24.770 55.807 1.00 58.84 179 GLY A CA 1
ATOM 1189 C C . GLY A 1 179 ? -21.011 -23.890 56.679 1.00 58.84 179 GLY A C 1
ATOM 1190 O O . GLY A 1 179 ? -20.613 -22.818 57.128 1.00 58.84 179 GLY A O 1
ATOM 1191 N N . ASP A 1 180 ? -22.226 -24.394 56.897 1.00 59.03 180 ASP A N 1
ATOM 1192 C CA . ASP A 1 180 ? -23.260 -23.904 57.822 1.00 59.03 180 ASP A CA 1
ATOM 1193 C C . ASP A 1 180 ? -24.163 -22.726 57.399 1.00 59.03 180 ASP A C 1
ATOM 1195 O O . ASP A 1 180 ? -24.905 -22.215 58.240 1.00 59.03 180 ASP A O 1
ATOM 1199 N N . GLY A 1 181 ? -24.213 -22.317 56.121 1.00 60.75 181 GLY A N 1
ATOM 1200 C CA . GLY A 1 181 ? -25.111 -21.204 55.734 1.00 60.75 181 GLY A CA 1
ATOM 1201 C C . GLY A 1 181 ? -25.700 -21.174 54.321 1.00 60.75 181 GLY A C 1
ATOM 1202 O O . GLY A 1 181 ? -26.700 -20.487 54.108 1.00 60.75 181 GLY A O 1
ATOM 1203 N N . GLY A 1 182 ? -25.128 -21.895 53.353 1.00 71.50 182 GLY A N 1
ATOM 1204 C CA . GLY A 1 182 ? -25.619 -21.900 51.970 1.00 71.50 182 GLY A CA 1
ATOM 1205 C C . GLY A 1 182 ? -26.818 -22.841 51.748 1.00 71.50 182 GLY A C 1
ATOM 1206 O O . GLY A 1 182 ? -26.922 -23.862 52.432 1.00 71.50 182 GLY A O 1
ATOM 1207 N N . PRO A 1 183 ? -27.692 -22.592 50.750 1.00 69.19 183 PRO A N 1
ATOM 1208 C CA . PRO A 1 183 ? -28.850 -23.448 50.451 1.00 69.19 183 PRO A CA 1
ATOM 1209 C C . PRO A 1 183 ? -28.500 -24.918 50.156 1.00 69.19 183 PRO A C 1
ATOM 1211 O O . PRO A 1 183 ? -29.351 -25.791 50.314 1.00 69.19 183 PRO A O 1
ATOM 1214 N N . LEU A 1 184 ? -27.261 -25.197 49.726 1.00 71.19 184 LEU A N 1
ATOM 1215 C CA . LEU A 1 184 ? -26.758 -26.553 49.467 1.00 71.19 184 LEU A CA 1
ATOM 1216 C C . LEU A 1 184 ? -25.961 -27.164 50.628 1.00 71.19 184 LEU A C 1
ATOM 1218 O O . LEU A 1 184 ? -25.673 -28.358 50.579 1.00 71.19 184 LEU A O 1
ATOM 1222 N N . GLY A 1 185 ? -25.657 -26.397 51.681 1.00 69.44 185 GLY A N 1
ATOM 1223 C CA . GLY A 1 185 ? -24.927 -26.879 52.861 1.00 69.44 185 GLY A CA 1
ATOM 1224 C C . GLY A 1 185 ? -25.502 -28.169 53.473 1.00 69.44 185 GLY A C 1
ATOM 1225 O O . GLY A 1 185 ? -24.731 -29.083 53.749 1.00 69.44 185 GLY A O 1
ATOM 1226 N N . PRO A 1 186 ? -26.838 -28.327 53.596 1.00 71.44 186 PRO A N 1
ATOM 1227 C CA . PRO A 1 186 ? -27.450 -29.561 54.105 1.00 71.44 186 PRO A CA 1
ATOM 1228 C C . PRO A 1 186 ? -27.271 -30.806 53.219 1.00 71.44 186 PRO A C 1
ATOM 1230 O O . PRO A 1 186 ? -27.568 -31.911 53.665 1.00 71.44 186 PRO A O 1
ATOM 1233 N N . ILE A 1 187 ? -26.859 -30.640 51.958 1.00 65.88 187 ILE A N 1
ATOM 1234 C CA . ILE A 1 187 ? -26.748 -31.721 50.963 1.00 65.88 187 ILE A CA 1
ATOM 1235 C C . ILE A 1 187 ? -25.278 -32.089 50.720 1.00 65.88 187 ILE A C 1
ATOM 1237 O O . ILE A 1 187 ? -24.986 -33.242 50.410 1.00 65.88 187 ILE A O 1
ATOM 1241 N N . THR A 1 188 ? -24.353 -31.132 50.855 1.00 64.38 188 THR A N 1
ATOM 1242 C CA . THR A 1 188 ? -22.924 -31.356 50.586 1.00 64.38 188 THR A CA 1
ATOM 1243 C C . THR A 1 188 ? -22.162 -32.009 51.739 1.00 64.38 188 THR A C 1
ATOM 1245 O O . THR A 1 188 ? -21.154 -32.648 51.450 1.00 64.38 188 THR A O 1
ATOM 1248 N N . GLY A 1 189 ? -22.677 -31.928 52.977 1.00 56.25 189 GLY A N 1
ATOM 1249 C CA . GLY A 1 189 ? -22.154 -32.651 54.148 1.00 56.25 189 GLY A CA 1
ATOM 1250 C C . GLY A 1 189 ? -20.919 -32.035 54.790 1.00 56.25 189 GLY A C 1
ATOM 1251 O O . GLY A 1 189 ? -19.929 -31.789 54.070 1.00 56.25 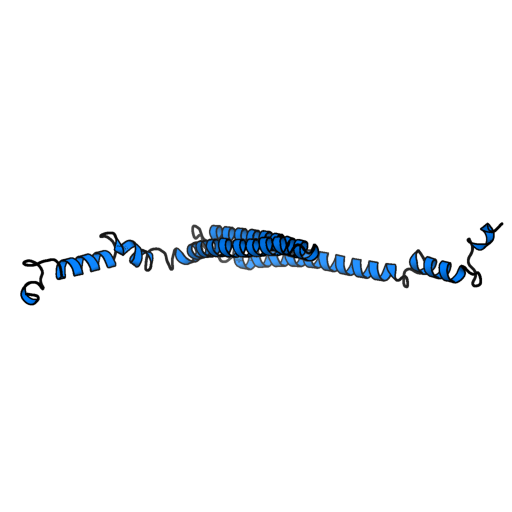189 GLY A O 1
#

Mean predicted aligned error: 19.35 Å

Radius of gyration: 37.05 Å; Cα contacts (8 Å, |Δi|>4): 112; chains: 1; bounding box: 74×52×111 Å

Foldseek 3Di:
DCVVLPPDDDPDDPCNVVCVVCCLAPPPDLVRRPVNVVVVVVVVVVVVVVVVVVVCVVVVVCCCVVPPPPPDDPDPPLVVLVVVLVVLVVVLVVLLVVLCVQLVVCVVVVNNVSNVVSVVVNVVSCVVSVVVSVVSVCVNVCCPVVVCDPPCLVVVCVPDCPHPNNVVVVVVCQQVPDADHHPCNVPVD

pLDDT: mean 77.41, std 16.41, range [40.22, 98.19]

Solvent-accessible surface area (backbone atoms only — not comparable to full-atom values): 10671 Å² total; per-residue (Å²): 120,83,73,76,80,78,79,73,92,70,93,79,52,98,56,38,68,56,55,51,52,48,38,42,66,76,71,40,69,67,91,76,16,69,60,49,55,51,51,49,54,52,49,54,50,52,50,48,51,54,51,48,55,52,50,53,51,50,50,50,50,52,48,46,57,67,63,55,73,79,69,68,73,94,60,97,54,48,67,60,41,51,48,49,48,52,50,51,52,50,53,50,52,52,51,37,48,52,26,46,50,49,13,51,51,24,46,75,70,70,33,59,65,57,17,48,52,26,46,51,50,28,50,48,48,52,51,54,51,50,52,54,44,49,56,40,49,45,54,58,57,24,63,78,77,51,46,68,64,58,64,51,30,58,63,58,8,76,79,40,89,82,24,77,48,21,51,49,51,51,50,49,44,51,48,68,49,56,90,85,74,20,93,45,38,90,76,72,115

Sequence (189 aa):
GIIGGITGGGDGGPLGPITGIIGGITGGDLGNNPVTGVIKTGIDVLQGVESLKTEIINTGIDTVAGTIIGVFPQAEHPVGDLANLGTLTFETSHDTVNGTLEAISDLAGANFAGALDNATGVIGTLINNGSTAADIIQHVIGEDLLGGGIIDGITGGIGGDGGPLGAITGIIGGITGGGDGGPLGPITG